Protein 3DWV (pdb70)

Nearest PDB structures (foldseek):
  3dwv-assembly2_B  TM=1.006E+00  e=2.178E-39  Trypanosoma brucei
  2rm6-assembly1_A  TM=9.225E-01  e=3.645E-28  Trypanosoma brucei
  2vup-assembly1_A  TM=8.408E-01  e=4.276E-29  Trypanosoma brucei
  5h5r-assembly1_A  TM=8.040E-01  e=2.716E-16  Homo sapiens
  8xys-assembly4_D  TM=7.961E-01  e=8.190E-16  synthetic construct

InterPro domains:
  IPR000889 G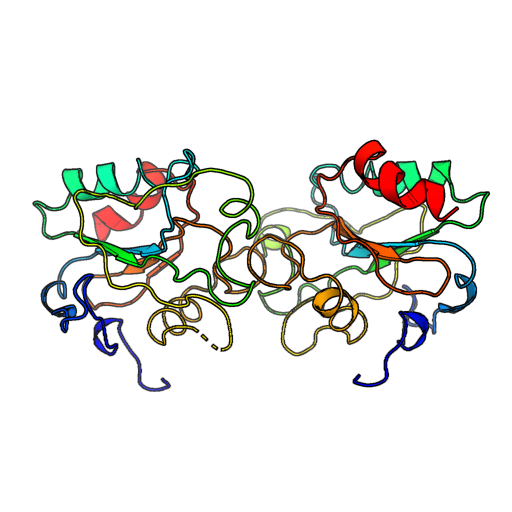lutathione peroxidase [PF00255] (15-123)
  IPR000889 Glutathione peroxidase [PIRSF000303] (3-171)
  IPR000889 Glutathione peroxidase [PR01011] (33-50)
  IPR000889 Glutathione peroxidase [PR01011] (69-85)
  IPR000889 Glutathione peroxidase [PR01011] (135-144)
  IPR000889 Glutathione peroxidase [PS51355] (5-176)
  IPR000889 Glutathione peroxidase [PTHR11592] (7-167)
  IPR000889 Glutathione peroxidase [cd00340] (14-167)
  IPR013766 Thioredoxin domain [PS51352] (9-172)
  IPR029759 Glutathione peroxidase active site [PS00460] (35-50)
  IPR029760 Glutathione peroxidase conserved site [PS00763] (72-79)
  IPR036249 Thioredoxin-like superfamily [SSF52833] (14-171)

Secondary structure (DSSP, 8-state):
-TT--SGGGS--BBTTS-B--GGGGTTS-EEEEEE--B-S--TTHHHHHHHHHHHHGGGT-EEEEEEB---SS-SSSBTTHHHHS--B----SS-BB--B--SSTT--HHHHHHHHHS--SBSSSS--STT-EEEE-TTS-EEEEE-TT--HHHHHHHHHHH-/-TT--SGGGS--BBTTSPBP-GGGGTTS-EEEEEE--B-S--TTHHHHHHHHHHHHGGGT-EEEEEEB---SS-SSSBTTHHHHS--B----SS-BB--B--SSTT--HHHHHHHHH---SBSSSS--STT-EEEE-TTS-EEEEE-TT--HHHHHHHHGGG-

Solvent-accessible surface area: 16157 Å² total; per-residue (Å²): 108,124,91,29,80,11,0,36,88,28,134,6,64,21,59,98,114,104,117,43,86,9,76,107,27,118,50,28,5,0,0,0,4,0,0,10,37,105,35,50,195,35,134,32,0,83,99,13,0,20,61,0,28,60,99,18,91,105,114,39,5,11,0,0,0,2,10,1,53,78,148,56,39,35,8,5,9,61,82,58,54,71,144,111,117,135,25,68,170,22,135,34,110,5,41,40,5,8,126,18,5,0,2,38,192,96,12,35,73,0,0,62,12,0,7,102,51,64,61,24,69,29,2,23,105,10,0,14,53,37,4,4,1,0,0,0,24,122,95,0,47,3,44,50,45,22,64,6,50,14,52,41,136,77,2,13,94,89,0,91,91,32,51,128,125,92,29,78,12,0,44,80,24,135,7,65,35,60,91,119,112,107,35,83,8,97,106,24,113,34,22,1,0,0,0,4,0,0,14,52,125,34,52,192,38,127,31,0,90,99,14,0,25,64,0,30,68,107,20,82,108,106,37,3,11,0,0,0,3,18,8,53,54,153,40,40,40,7,5,7,67,73,77,54,81,163,102,120,133,28,71,156,22,138,35,107,5,42,41,5,11,144,21,6,0,2,37,191,102,11,34,72,1,0,59,23,0,7,149,53,62,65,26,71,42,2,24,83,12,0,15,63,32,4,7,1,1,0,0,26,106,86,0,52,3,41,47,44,24,66,6,50,14,49,33,164,78,2,10,125,85,0,93,105,38,52

Foldseek 3Di:
DVVDDFLQVFWFAFQVRDTDPPCVLAQAKEKEFEAEFAQPDQLCLQVLQQVVQVVCVVVRYAYEYEYAPLPDCQAADDNCSVVVGPTHHDDDPGTYTHHAHCDDPRHGVSSVVLLVQELDDPDGSHHHHGNWMFMAANRHHTDYIDGSNDHNVNVCVVRVVRD/DDPDDFLVPFWFAFQVRHTDPPCQLQQAKEKEFEAEFAQPDALCLQVLQQVVQVVCVVVSYAYEYAYAPLPDVQAADHSCRVVVGPTHHDDGPGTYTHHAGLDDDRHGVSSVQLLVQELDDPDGSGHHGGSWMFMAANRRHGDYIDGSNQHNVNVCVVRVVRD

GO terms:
  GO:0020015 glycosome (C, IDA)

Organism: NCBI:txid5691

Sequence (326 aa):
MSAASSIFDFEVLDADHKPYNLVQHKGSPLLIYNVASKCGYTKGGYEEETTATTLYNKYKSQGGFTVLAFPPSNQFGGQEPGNEEEEIKKEEFVCTKFKAEFPIIMAKIINVNGEENNAHPLLYEYMKKKTKPPGILATKAIKWWNNFTSSFLIDRDDGVPVERFSPGASVKDIEEEKLIPLLMMSSAAASSIFDFEVLLDADHKPYNLVQHKGSPLLIYNVASKCGYTKGGYEETATTLYNKYKSQQGFTVLAFPPSNQFGGQEPGGNEEEIKEFVCTKFKAEFPIMAKINVNGEENAHPLYEEYMKKTKPGILATKAIKWWNFTSFLIDRRDGVPVEERFSPGASVKDIEEKLIPLL

Radius of gyration: 21.88 Å; Cα contacts (8 Å, |Δi|>4): 721; chains: 2; bounding box: 54×55×50 Å

CATH classification: 3.40.30.10

Structure (mmCIF, N/CA/C/O backbone):
data_3DWV
#
_entry.id   3DWV
#
_cell.length_a   42.810
_cell.length_b   105.864
_cell.length_c   42.738
_cell.angle_alpha   90.000
_cell.angle_beta   100.480
_cell.angle_gamma   90.000
#
_symmetry.space_group_name_H-M   'P 1 21 1'
#
loop_
_entity.id
_entity.type
_entity.pdbx_description
1 polymer 'Glutathione peroxidase-like protein'
2 water water
#
loop_
_atom_site.group_PDB
_atom_site.id
_atom_site.type_symbol
_atom_site.label_atom_id
_atom_site.label_alt_id
_atom_site.label_comp_id
_atom_site.label_asym_id
_atom_site.label_entity_id
_atom_site.label_seq_id
_atom_site.pdbx_PDB_ins_code
_atom_site.Cartn_x
_atom_site.Cartn_y
_atom_site.Cartn_z
_atom_site.occupancy
_atom_site.B_iso_or_equiv
_atom_site.auth_seq_id
_atom_site.auth_comp_id
_atom_site.auth_asym_id
_atom_site.auth_atom_id
_atom_site.pdbx_PDB_model_num
ATOM 1 N N . MET A 1 20 ? -6.927 1.399 -15.684 1.00 24.62 9 MET A N 1
ATOM 2 C CA . MET A 1 20 ? -5.734 1.758 -14.926 1.00 19.20 9 MET A CA 1
ATOM 3 C C . MET A 1 20 ? -4.975 2.961 -15.455 1.00 20.83 9 MET A C 1
ATOM 4 O O . MET A 1 20 ? -4.232 3.656 -14.734 1.00 27.59 9 MET A O 1
ATOM 9 N N . SER A 1 21 ? -5.142 3.192 -16.762 1.00 21.74 10 SER A N 1
ATOM 10 C CA . SER A 1 21 ? -4.513 4.336 -17.420 1.00 27.47 10 SER A CA 1
ATOM 11 C C . SER A 1 21 ? -4.996 5.656 -16.847 1.00 31.36 10 SER A C 1
ATOM 12 O O . SER A 1 21 ? -4.454 6.757 -16.997 1.00 46.76 10 SER A O 1
ATOM 15 N N . ALA A 1 22 ? -6.123 5.643 -16.117 1.00 32.28 11 ALA A N 1
ATOM 16 C CA . ALA A 1 22 ? -6.441 6.980 -15.592 1.00 37.45 11 ALA A CA 1
ATOM 17 C C . ALA A 1 22 ? -6.110 7.034 -14.106 1.00 34.82 11 ALA A C 1
ATOM 18 O O . ALA A 1 22 ? -6.230 8.111 -13.484 1.00 41.76 11 ALA A O 1
ATOM 20 N N . ALA A 1 23 ? -5.656 5.912 -13.531 1.00 29.78 12 ALA A N 1
ATOM 21 C CA . ALA A 1 23 ? -5.289 5.974 -12.113 1.00 25.84 12 ALA A CA 1
ATOM 22 C C . ALA A 1 23 ? -4.282 7.068 -11.779 1.00 21.70 12 ALA A C 1
ATOM 23 O O . ALA A 1 23 ? -3.260 7.254 -12.433 1.00 28.93 12 ALA A O 1
ATOM 25 N N . SER A 1 24 ? -4.539 7.820 -10.718 1.00 23.12 13 SER A N 1
ATOM 26 C CA . SER A 1 24 ? -3.656 8.915 -10.367 1.00 21.14 13 SER A CA 1
ATOM 27 C C . SER A 1 24 ? -3.390 8.973 -8.857 1.00 20.37 13 SER A C 1
ATOM 28 O O . SER A 1 24 ? -2.633 9.824 -8.396 1.00 19.00 13 SER A O 1
ATOM 31 N N . SER A 1 25 ? -4.052 8.069 -8.116 1.00 18.49 14 SER A N 1
ATOM 32 C CA . SER A 1 25 ? -3.769 7.961 -6.681 1.00 17.32 14 SER A CA 1
ATOM 33 C C . SER A 1 25 ? -4.278 6.623 -6.140 1.00 13.64 14 SER A C 1
ATOM 34 O O . SER A 1 25 ? -5.060 5.977 -6.830 1.00 15.61 14 SER A O 1
ATOM 37 N N . ILE A 1 26 ? -3.864 6.274 -4.914 1.00 13.31 15 ILE A N 1
ATOM 38 C CA . ILE A 1 26 ? -4.410 5.002 -4.368 1.00 11.30 15 ILE A CA 1
ATOM 39 C C . ILE A 1 26 ? -5.902 5.047 -4.155 1.00 10.92 15 ILE A C 1
ATOM 40 O O . ILE A 1 26 ? -6.595 4.035 -4.018 1.00 12.73 15 ILE A O 1
ATOM 45 N N . PHE A 1 27 ? -6.466 6.244 -4.063 1.00 12.75 16 PHE A N 1
ATOM 46 C CA . PHE A 1 27 ? -7.883 6.400 -3.662 1.00 14.54 16 PHE A CA 1
ATOM 47 C C . PHE A 1 27 ? -8.802 6.013 -4.808 1.00 14.40 16 PHE A C 1
ATOM 48 O O . PHE A 1 27 ? -10.034 6.071 -4.661 1.00 14.95 16 PHE A O 1
ATOM 56 N N . ASP A 1 28 ? -8.218 5.660 -5.947 1.00 13.84 17 ASP A N 1
ATOM 57 C CA . ASP A 1 28 ? -8.981 5.164 -7.085 1.00 13.72 17 ASP A CA 1
ATOM 58 C C . ASP A 1 28 ? -9.312 3.664 -6.939 1.00 12.15 17 ASP A C 1
ATOM 59 O O . ASP A 1 28 ? -9.925 3.137 -7.873 1.00 13.51 17 ASP A O 1
ATOM 64 N N . PHE A 1 29 ? -8.878 3.018 -5.850 1.00 12.01 18 PHE A N 1
ATOM 65 C CA . PHE A 1 29 ? -8.908 1.567 -5.731 1.00 12.15 18 PHE A CA 1
ATOM 66 C C . PHE A 1 29 ? -9.802 1.096 -4.597 1.00 13.25 18 PHE A C 1
ATOM 67 O O . PHE A 1 29 ? -9.921 1.797 -3.590 1.00 16.20 18 PHE A O 1
ATOM 75 N N . GLU A 1 30 ? -10.429 -0.075 -4.834 1.00 12.10 19 GLU A N 1
ATOM 76 C CA . GLU A 1 30 ? -11.348 -0.698 -3.889 1.00 12.31 19 GLU A CA 1
ATOM 77 C C . GLU A 1 30 ? -10.626 -1.416 -2.772 1.00 12.85 19 GLU A C 1
ATOM 78 O O . GLU A 1 30 ? -9.732 -2.242 -3.102 1.00 12.60 19 GLU A O 1
ATOM 84 N N . VAL A 1 31 ? -10.942 -1.140 -1.522 1.00 12.59 20 VAL A N 1
ATOM 85 C CA . VAL A 1 31 ? -10.342 -1.846 -0.375 1.00 12.49 20 VAL A CA 1
ATOM 86 C C . VAL A 1 31 ? -11.450 -2.299 0.543 1.00 11.75 20 VAL A C 1
ATOM 87 O O . VAL A 1 31 ? -12.362 -1.578 0.987 1.00 13.97 20 VAL A O 1
ATOM 91 N N . LEU A 1 32 ? -11.367 -3.592 0.876 1.00 11.85 21 LEU A N 1
ATOM 92 C CA . LEU A 1 32 ? -12.160 -4.168 1.956 1.00 13.74 21 LEU A CA 1
ATOM 93 C C . LEU A 1 32 ? -11.302 -4.406 3.207 1.00 14.36 21 LEU A C 1
ATOM 94 O O . LEU A 1 32 ? -10.127 -4.846 3.123 1.00 13.96 21 LEU A O 1
ATOM 99 N N . ASP A 1 33 ? -11.911 -4.086 4.370 1.00 15.57 22 ASP A N 1
ATOM 100 C CA . ASP A 1 33 ? -11.250 -4.336 5.657 1.00 14.78 22 ASP A CA 1
ATOM 101 C C . ASP A 1 33 ? -11.263 -5.823 6.014 1.00 16.33 22 ASP A C 1
ATOM 102 O O . ASP A 1 33 ? -11.765 -6.657 5.276 1.00 13.70 22 ASP A O 1
ATOM 107 N N . ALA A 1 34 ? -10.745 -6.147 7.209 1.00 15.28 23 ALA A N 1
ATOM 108 C CA . ALA A 1 34 ? -10.593 -7.554 7.580 1.00 16.63 23 ALA A CA 1
ATOM 109 C C . ALA A 1 34 ? -11.914 -8.293 7.761 1.00 20.27 23 ALA A C 1
ATOM 110 O O . ALA A 1 34 ? -11.918 -9.528 7.761 1.00 18.33 23 ALA A O 1
ATOM 112 N N . ASP A 1 35 ? -13.032 -7.583 7.904 1.00 20.58 24 ASP A N 1
ATOM 113 C CA . ASP A 1 35 ? -14.347 -8.208 7.969 1.00 21.31 24 ASP A CA 1
ATOM 114 C C . ASP A 1 35 ? -15.023 -8.128 6.605 1.00 21.23 24 ASP A C 1
ATOM 115 O O . ASP A 1 35 ? -16.216 -8.418 6.485 1.00 24.14 24 ASP A O 1
ATOM 120 N N . HIS A 1 36 ? -14.241 -7.758 5.611 1.00 19.08 25 HIS A N 1
ATOM 121 C CA . HIS A 1 36 ? -14.752 -7.728 4.252 1.00 21.69 25 HIS A CA 1
ATOM 122 C C . HIS A 1 36 ? -15.815 -6.676 4.096 1.00 20.04 25 HIS A C 1
ATOM 123 O O . HIS A 1 36 ? -16.732 -6.780 3.276 1.00 22.25 25 HIS A O 1
ATOM 130 N N . LYS A 1 37 ? -15.698 -5.593 4.880 1.00 18.63 26 LYS A N 1
ATOM 131 C CA . LYS A 1 37 ? -16.630 -4.496 4.560 1.00 22.89 26 LYS A CA 1
ATOM 132 C C . LYS A 1 37 ? -15.907 -3.415 3.793 1.00 16.94 26 LYS A C 1
ATOM 133 O O . LYS A 1 37 ? -14.665 -3.347 3.850 1.00 22.52 26 LYS A O 1
ATOM 139 N N . PRO A 1 38 ? -16.602 -2.563 3.082 1.00 18.27 27 PRO A N 1
ATOM 140 C CA . PRO A 1 38 ? -15.865 -1.543 2.329 1.00 20.07 27 PRO A CA 1
ATOM 141 C C . PRO A 1 38 ? -15.105 -0.645 3.303 1.00 18.52 27 PRO A C 1
ATOM 142 O O . PRO A 1 38 ? -15.700 -0.263 4.334 1.00 18.54 27 PRO A O 1
ATOM 146 N N . TYR A 1 39 ? -13.859 -0.389 2.931 1.00 17.85 28 TYR A N 1
ATOM 147 C CA . TYR A 1 39 ? -13.051 0.444 3.844 1.00 16.35 28 TYR A CA 1
ATOM 148 C C . TYR A 1 39 ? -12.888 1.846 3.275 1.00 20.21 28 TYR A C 1
ATOM 149 O O . TYR A 1 39 ? -12.489 1.991 2.121 1.00 24.32 28 TYR A O 1
ATOM 158 N N . ASN A 1 40 ? -13.217 2.865 4.065 1.00 27.14 29 ASN A N 1
ATOM 159 C CA . ASN A 1 40 ? -13.033 4.268 3.720 1.00 27.05 29 ASN A CA 1
ATOM 160 C C . ASN A 1 40 ? -11.544 4.643 3.686 1.00 25.13 29 ASN A C 1
ATOM 161 O O . ASN A 1 40 ? -10.983 5.157 4.651 1.00 31.03 29 ASN A O 1
ATOM 166 N N . LEU A 1 41 ? -10.938 4.371 2.542 1.00 23.14 30 LEU A N 1
ATOM 167 C CA . LEU A 1 41 ? -9.535 4.655 2.302 1.00 17.54 30 LEU A CA 1
ATOM 168 C C . LEU A 1 41 ? -9.339 6.160 2.144 1.00 18.26 30 LEU A C 1
ATOM 169 O O . LEU A 1 41 ? -8.372 6.795 2.532 1.00 17.38 30 LEU A O 1
ATOM 174 N N . VAL A 1 42 ? -10.326 6.825 1.516 1.00 22.80 31 VAL A N 1
ATOM 175 C CA . VAL A 1 42 ? -10.111 8.258 1.293 1.00 20.99 31 VAL A CA 1
ATOM 176 C C . VAL A 1 42 ? -10.069 9.031 2.601 1.00 19.82 31 VAL A C 1
ATOM 177 O O . VAL A 1 42 ? -9.634 10.220 2.631 1.00 21.12 31 VAL A O 1
ATOM 181 N N . GLN A 1 43 ? -10.471 8.431 3.728 1.00 18.69 32 GLN A N 1
ATOM 182 C CA . GLN A 1 43 ? -10.358 9.142 5.015 1.00 22.27 32 GLN A CA 1
ATOM 183 C C . GLN A 1 43 ? -8.916 9.583 5.258 1.00 19.43 32 GLN A C 1
ATOM 184 O O . GLN A 1 43 ? -8.676 10.622 5.876 1.00 26.29 32 GLN A O 1
ATOM 190 N N . HIS A 1 44 ? -7.969 8.805 4.725 1.00 16.90 33 HIS A N 1
ATOM 191 C CA . HIS A 1 44 ? -6.554 9.071 4.889 1.00 16.78 33 HIS A CA 1
ATOM 192 C C . HIS A 1 44 ? -6.005 10.096 3.925 1.00 17.74 33 HIS A C 1
ATOM 193 O O . HIS A 1 44 ? -4.826 10.444 4.069 1.00 23.96 33 HIS A O 1
ATOM 200 N N . LYS A 1 45 ? -6.788 10.600 2.966 1.00 18.73 34 LYS A N 1
ATOM 201 C CA . LYS A 1 45 ? -6.235 11.579 2.027 1.00 19.45 34 LYS A CA 1
ATOM 202 C C . LYS A 1 45 ? -5.860 12.890 2.701 1.00 20.46 34 LYS A C 1
ATOM 203 O O . LYS A 1 45 ? -6.574 13.368 3.621 1.00 19.65 34 LYS A O 1
ATOM 209 N N . GLY A 1 46 ? -4.759 13.549 2.337 1.00 19.02 35 GLY A N 1
ATOM 210 C CA . GLY A 1 46 ? -4.404 14.808 3.002 1.00 20.69 35 GLY A CA 1
ATOM 211 C C . GLY A 1 46 ? -3.264 14.667 3.999 1.00 24.05 35 GLY A C 1
ATOM 212 O O . GLY A 1 46 ? -2.652 15.628 4.500 1.00 25.17 35 GLY A O 1
ATOM 213 N N . SER A 1 47 ? -2.942 13.422 4.334 1.00 20.71 36 SER A N 1
ATOM 214 C CA . SER A 1 47 ? -1.862 13.077 5.228 1.00 17.18 36 SER A CA 1
ATOM 215 C C . SER A 1 47 ? -1.122 11.900 4.609 1.00 15.45 36 SER A C 1
ATOM 216 O O . SER A 1 47 ? -1.769 11.126 3.910 1.00 14.22 36 SER A O 1
ATOM 219 N N . PRO A 1 48 ? 0.170 11.758 4.851 1.00 15.15 37 PRO A N 1
ATOM 220 C CA . PRO A 1 48 ? 0.880 10.614 4.261 1.00 15.23 37 PRO A CA 1
ATOM 221 C C . PRO A 1 48 ? 0.521 9.320 4.962 1.00 13.36 37 PRO A C 1
ATOM 222 O O . PRO A 1 48 ? -0.087 9.318 6.036 1.00 19.06 37 PRO A O 1
ATOM 226 N N . LEU A 1 49 ? 0.897 8.196 4.337 1.00 11.98 38 LEU A N 1
ATOM 227 C CA . LEU A 1 49 ? 0.657 6.919 4.960 1.00 12.80 38 LEU A CA 1
ATOM 228 C C . LEU A 1 49 ? 1.680 5.918 4.412 1.00 13.05 38 LEU A C 1
ATOM 229 O O . LEU A 1 49 ? 2.326 6.175 3.394 1.00 11.73 38 LEU A O 1
ATOM 234 N N . LEU A 1 50 ? 1.822 4.794 5.104 1.00 11.20 39 LEU A N 1
ATOM 235 C CA . LEU A 1 50 ? 2.687 3.714 4.681 1.00 11.61 39 LEU A CA 1
ATOM 236 C C . LEU A 1 50 ? 1.843 2.451 4.481 1.00 12.98 39 LEU A C 1
ATOM 237 O O . LEU A 1 50 ? 1.097 2.167 5.427 1.00 15.07 39 LEU A O 1
ATOM 242 N N . ILE A 1 51 ? 2.007 1.799 3.326 1.00 10.10 40 ILE A N 1
ATOM 243 C CA . ILE A 1 51 ? 1.219 0.584 3.072 1.00 8.77 40 ILE A CA 1
ATOM 244 C C . ILE A 1 51 ? 2.151 -0.609 2.952 1.00 8.60 40 ILE A C 1
ATOM 245 O O . ILE A 1 51 ? 2.981 -0.691 2.042 1.00 8.03 40 ILE A O 1
ATOM 250 N N . TYR A 1 52 ? 1.971 -1.498 3.943 1.00 9.09 41 TYR A N 1
ATOM 251 C CA . TYR A 1 52 ? 2.707 -2.739 3.967 1.00 10.45 41 TYR A CA 1
ATOM 252 C C . TYR A 1 52 ? 1.942 -3.983 3.518 1.00 9.88 41 TYR A C 1
ATOM 253 O O . TYR A 1 52 ? 0.736 -4.037 3.818 1.00 10.25 41 TYR A O 1
ATOM 262 N N . ASN A 1 53 ? 2.600 -4.919 2.852 1.00 9.85 42 ASN A N 1
ATOM 263 C CA . ASN A 1 53 ? 2.047 -6.279 2.727 1.00 9.84 42 ASN A CA 1
ATOM 264 C C . ASN A 1 53 ? 2.562 -7.141 3.882 1.00 8.05 42 ASN A C 1
ATOM 265 O O . ASN A 1 53 ? 3.720 -6.990 4.262 1.00 10.54 42 ASN A O 1
ATOM 270 N N . VAL A 1 54 ? 1.706 -8.010 4.433 1.00 8.33 43 VAL A N 1
ATOM 271 C CA . VAL A 1 54 ? 2.134 -8.778 5.627 1.00 11.04 43 VAL A CA 1
ATOM 272 C C . VAL A 1 54 ? 1.739 -10.219 5.372 1.00 10.15 43 VAL A C 1
ATOM 273 O O . VAL A 1 54 ? 1.177 -10.593 4.316 1.00 10.89 43 VAL A O 1
ATOM 277 N N . ALA A 1 55 ? 2.005 -11.047 6.340 1.00 13.07 44 ALA A N 1
ATOM 278 C CA . ALA A 1 55 ? 1.673 -12.471 6.252 1.00 14.38 44 ALA A CA 1
ATOM 279 C C . ALA A 1 55 ? 1.598 -13.010 7.691 1.00 14.51 44 ALA A C 1
ATOM 280 O O . ALA A 1 55 ? 1.875 -12.234 8.617 1.00 15.63 44 ALA A O 1
ATOM 282 N N . SER A 1 56 ? 1.242 -14.256 7.913 1.00 13.66 45 SER A N 1
ATOM 283 C CA . SER A 1 56 ? 1.178 -14.809 9.266 1.00 11.23 45 SER A CA 1
ATOM 284 C C . SER A 1 56 ? 2.492 -14.657 10.028 1.00 12.19 45 SER A C 1
ATOM 285 O O . SER A 1 56 ? 3.576 -14.587 9.409 1.00 13.47 45 SER A O 1
ATOM 288 N N . LYS A 1 57 ? 2.391 -14.639 11.348 1.00 11.17 46 LYS A N 1
ATOM 289 C CA . LYS A 1 57 ? 3.547 -14.417 12.216 1.00 11.29 46 LYS A CA 1
ATOM 290 C C . LYS A 1 57 ? 4.324 -15.723 12.366 1.00 10.94 46 LYS A C 1
ATOM 291 O O . LYS A 1 57 ? 3.832 -16.614 13.067 1.00 11.44 46 LYS A O 1
ATOM 297 N N . CYS A 1 58 ? 5.517 -15.801 11.760 1.00 12.97 47 CYS A N 1
ATOM 298 C CA . CYS A 1 58 ? 6.318 -16.997 11.946 1.00 17.78 47 CYS A CA 1
ATOM 299 C C . CYS A 1 58 ? 7.454 -16.786 12.947 1.00 16.07 47 CYS A C 1
ATOM 300 O O . CYS A 1 58 ? 7.995 -17.761 13.446 1.00 17.06 47 CYS A O 1
ATOM 303 N N . GLY A 1 59 ? 7.807 -15.531 13.206 1.00 12.07 48 GLY A N 1
ATOM 304 C CA . GLY A 1 59 ? 8.773 -15.183 14.238 1.00 13.23 48 GLY A CA 1
ATOM 305 C C . GLY A 1 59 ? 9.695 -14.083 13.757 1.00 13.97 48 GLY A C 1
ATOM 306 O O . GLY A 1 59 ? 10.434 -13.482 14.572 1.00 14.15 48 GLY A O 1
ATOM 307 N N . TYR A 1 60 ? 9.839 -13.815 12.443 1.00 14.28 49 TYR A N 1
ATOM 308 C CA . TYR A 1 60 ? 10.828 -12.925 11.858 1.00 15.13 49 TYR A CA 1
ATOM 309 C C . TYR A 1 60 ? 10.198 -12.045 10.780 1.00 15.56 49 TYR A C 1
ATOM 310 O O . TYR A 1 60 ? 9.410 -12.599 10.007 1.00 19.38 49 TYR A O 1
ATOM 319 N N . THR A 1 61 ? 10.523 -10.742 10.752 1.00 12.66 50 THR A N 1
ATOM 320 C CA . THR A 1 61 ? 10.064 -9.863 9.660 1.00 13.55 50 THR A CA 1
ATOM 321 C C . THR A 1 61 ? 11.219 -9.029 9.120 1.00 12.60 50 THR A C 1
ATOM 322 O O . THR A 1 61 ? 10.982 -8.036 8.409 1.00 17.12 50 THR A O 1
ATOM 326 N N . LYS A 1 62 ? 12.509 -9.267 9.428 1.00 14.42 51 LYS A N 1
ATOM 327 C CA . LYS A 1 62 ? 13.595 -8.387 8.983 1.00 16.12 51 LYS A CA 1
ATOM 328 C C . LYS A 1 62 ? 13.544 -6.956 9.552 1.00 17.83 51 LYS A C 1
ATOM 329 O O . LYS A 1 62 ? 14.085 -5.933 9.036 1.00 17.89 51 LYS A O 1
ATOM 335 N N . GLY A 1 63 ? 12.846 -6.871 10.678 1.00 16.23 52 GLY A N 1
ATOM 336 C CA . GLY A 1 63 ? 12.636 -5.590 11.363 1.00 20.19 52 GLY A CA 1
ATOM 337 C C . GLY A 1 63 ? 11.362 -4.884 10.974 1.00 17.52 52 GLY A C 1
ATOM 338 O O . GLY A 1 63 ? 11.035 -3.844 11.525 1.00 14.99 52 GLY A O 1
ATOM 339 N N . GLY A 1 64 ? 10.604 -5.368 9.986 1.00 15.45 53 GLY A N 1
ATOM 340 C CA . GLY A 1 64 ? 9.434 -4.711 9.429 1.00 16.07 53 GLY A CA 1
ATOM 341 C C . GLY A 1 64 ? 8.320 -4.486 10.418 1.00 14.29 53 GLY A C 1
ATOM 342 O O . GLY A 1 64 ? 7.761 -3.366 10.468 1.00 15.27 53 GLY A O 1
ATOM 343 N N . TYR A 1 65 ? 7.998 -5.517 11.218 1.00 12.61 54 TYR A N 1
ATOM 344 C CA . TYR A 1 65 ? 7.016 -5.254 12.265 1.00 13.01 54 TYR A CA 1
ATOM 345 C C . TYR A 1 65 ? 7.401 -4.095 13.182 1.00 13.50 54 TYR A C 1
ATOM 346 O O . TYR A 1 65 ? 6.561 -3.252 13.586 1.00 13.27 54 TYR A O 1
ATOM 355 N N . GLU A 1 66 ? 8.630 -4.110 13.660 1.00 12.38 55 GLU A N 1
ATOM 356 C CA A GLU A 1 66 ? 9.112 -3.124 14.616 0.25 11.22 55 GLU A CA 1
ATOM 357 C CA B GLU A 1 66 ? 9.048 -3.115 14.642 0.25 11.32 55 GLU A CA 1
ATOM 358 C CA C GLU A 1 66 ? 9.083 -3.121 14.629 0.50 10.86 55 GLU A CA 1
ATOM 359 C C . GLU A 1 66 ? 9.036 -1.736 13.993 1.00 11.31 55 GLU A C 1
ATOM 360 O O . GLU A 1 66 ? 8.568 -0.779 14.593 1.00 11.83 55 GLU A O 1
ATOM 376 N N A THR A 1 67 ? 9.532 -1.678 12.754 0.50 11.35 56 THR A N 1
ATOM 377 N N B THR A 1 67 ? 9.554 -1.650 12.768 0.50 11.32 56 THR A N 1
ATOM 378 C CA A THR A 1 67 ? 9.576 -0.408 12.028 0.50 11.29 56 THR A CA 1
ATOM 379 C CA B THR A 1 67 ? 9.571 -0.336 12.108 0.50 11.33 56 THR A CA 1
ATOM 380 C C A THR A 1 67 ? 8.175 0.141 11.804 0.50 11.83 56 THR A C 1
ATOM 381 C C B THR A 1 67 ? 8.159 0.152 11.827 0.50 12.48 56 THR A C 1
ATOM 382 O O A THR A 1 67 ? 7.940 1.295 12.164 0.50 15.39 56 THR A O 1
ATOM 383 O O B THR A 1 67 ? 7.887 1.306 12.169 0.50 15.08 56 THR A O 1
ATOM 390 N N . ALA A 1 68 ? 7.293 -0.671 11.246 1.00 13.39 57 ALA A N 1
ATOM 391 C CA . ALA A 1 68 ? 5.903 -0.189 11.003 1.00 11.92 57 ALA A CA 1
ATOM 392 C C . ALA A 1 68 ? 5.272 0.267 12.311 1.00 13.65 57 ALA A C 1
ATOM 393 O O . ALA A 1 68 ? 4.580 1.279 12.338 1.00 14.87 57 ALA A O 1
ATOM 395 N N . THR A 1 69 ? 5.451 -0.456 13.414 1.00 13.40 58 THR A N 1
ATOM 396 C CA . THR A 1 69 ? 4.726 -0.112 14.644 1.00 13.04 58 THR A CA 1
ATOM 397 C C . THR A 1 69 ? 5.286 1.164 15.255 1.00 11.56 58 THR A C 1
ATOM 398 O O . THR A 1 69 ? 4.554 2.058 15.724 1.00 14.67 58 THR A O 1
ATOM 402 N N . THR A 1 70 ? 6.626 1.214 15.259 1.00 12.32 59 THR A N 1
ATOM 403 C CA . THR A 1 70 ? 7.287 2.423 15.721 1.00 13.40 59 THR A CA 1
ATOM 404 C C . THR A 1 70 ? 6.813 3.663 14.972 1.00 12.41 59 THR A C 1
ATOM 405 O O . THR A 1 70 ? 6.497 4.671 15.615 1.00 14.98 59 THR A O 1
ATOM 409 N N . LEU A 1 71 ? 6.755 3.592 13.625 1.00 12.68 60 LEU A N 1
ATOM 410 C CA . LEU A 1 71 ? 6.367 4.797 12.876 1.00 12.72 60 LEU A CA 1
ATOM 411 C C . LEU A 1 71 ? 4.905 5.119 13.113 1.00 14.63 60 LEU A C 1
ATOM 412 O O . LEU A 1 71 ? 4.545 6.296 13.312 1.00 18.04 60 LEU A O 1
ATOM 417 N N . TYR A 1 72 ? 4.053 4.118 13.080 1.00 12.58 61 TYR A N 1
ATOM 418 C CA . TYR A 1 72 ? 2.640 4.301 13.397 1.00 14.26 61 TYR A CA 1
ATOM 419 C C . TYR A 1 72 ? 2.415 5.035 14.706 1.00 13.60 61 TYR A C 1
ATOM 420 O O . TYR A 1 72 ? 1.700 6.046 14.809 1.00 16.62 61 TYR A O 1
ATOM 429 N N . ASN A 1 73 ? 3.039 4.544 15.791 1.00 20.62 62 ASN A N 1
ATOM 430 C CA . ASN A 1 73 ? 2.791 5.126 17.113 1.00 19.40 62 ASN A CA 1
ATOM 431 C C . ASN A 1 73 ? 3.439 6.493 17.243 1.00 18.18 62 ASN A C 1
ATOM 432 O O . ASN A 1 73 ? 2.908 7.391 17.910 1.00 16.61 62 ASN A O 1
ATOM 437 N N . LYS A 1 74 ? 4.591 6.688 16.611 1.00 15.58 63 LYS A N 1
ATOM 438 C CA . LYS A 1 74 ? 5.249 7.980 16.649 1.00 17.49 63 LYS A CA 1
ATOM 439 C C . LYS A 1 74 ? 4.463 9.079 15.961 1.00 17.00 63 LYS A C 1
ATOM 440 O O . LYS A 1 74 ? 4.490 10.216 16.449 1.00 19.18 63 LYS A O 1
ATOM 446 N N . TYR A 1 75 ? 3.820 8.796 14.836 1.00 16.22 64 TYR A N 1
ATOM 447 C CA . TYR A 1 75 ? 3.316 9.822 13.937 1.00 14.48 64 TYR A CA 1
ATOM 448 C C . TYR A 1 75 ? 1.811 9.778 13.726 1.00 16.90 64 TYR A C 1
ATOM 449 O O . TYR A 1 75 ? 1.284 10.714 13.084 1.00 17.04 64 TYR A O 1
ATOM 458 N N . LYS A 1 76 ? 1.116 8.739 14.238 1.00 15.60 65 LYS A N 1
ATOM 459 C CA . LYS A 1 76 ? -0.345 8.790 14.032 1.00 14.97 65 LYS A CA 1
ATOM 460 C C . LYS A 1 76 ? -0.969 10.069 14.601 1.00 19.20 65 LYS A C 1
ATOM 461 O O . LYS A 1 76 ? -2.034 10.520 14.172 1.00 20.52 65 LYS A O 1
ATOM 467 N N . SER A 1 77 ? -0.351 10.733 15.590 1.00 19.70 66 SER A N 1
ATOM 468 C CA . SER A 1 77 ? -0.977 11.938 16.141 1.00 22.61 66 SER A CA 1
ATOM 469 C C . SER A 1 77 ? -0.883 13.085 15.147 1.00 22.87 66 SER A C 1
ATOM 470 O O . SER A 1 77 ? -1.602 14.104 15.298 1.00 26.37 66 SER A O 1
ATOM 473 N N . GLN A 1 78 ? -0.006 12.939 14.155 1.00 22.13 67 GLN A N 1
ATOM 474 C CA . GLN A 1 78 ? 0.176 14.060 13.216 1.00 25.99 67 GLN A CA 1
ATOM 475 C C . GLN A 1 78 ? -0.656 13.869 11.954 1.00 25.80 67 GLN A C 1
ATOM 476 O O . GLN A 1 78 ? -0.588 14.670 11.005 1.00 32.71 67 GLN A O 1
ATOM 482 N N A GLY A 1 79 ? -1.435 12.785 11.916 0.50 24.18 68 GLY A N 1
ATOM 483 N N B GLY A 1 79 ? -1.471 12.814 11.931 0.50 24.09 68 GLY A N 1
ATOM 484 C CA A GLY A 1 79 ? -2.388 12.356 10.923 0.50 22.72 68 GLY A CA 1
ATOM 485 C CA B GLY A 1 79 ? -2.134 12.577 10.646 0.50 23.23 68 GLY A CA 1
ATOM 486 C C A GLY A 1 79 ? -2.061 11.112 10.128 0.50 20.76 68 GLY A C 1
ATOM 487 C C B GLY A 1 79 ? -1.129 11.803 9.784 0.50 19.03 68 GLY A C 1
ATOM 488 O O A GLY A 1 79 ? -2.807 10.514 9.353 0.50 17.48 68 GLY A O 1
ATOM 489 O O B GLY A 1 79 ? -0.636 12.285 8.780 0.50 22.54 68 GLY A O 1
ATOM 490 N N . PHE A 1 80 ? -0.864 10.600 10.258 1.00 18.08 69 PHE A N 1
ATOM 491 C CA . PHE A 1 80 ? -0.255 9.500 9.573 1.00 13.24 69 PHE A CA 1
ATOM 492 C C . PHE A 1 80 ? -0.967 8.186 9.842 1.00 13.80 69 PHE A C 1
ATOM 493 O O . PHE A 1 80 ? -1.562 7.994 10.911 1.00 17.54 69 PHE A O 1
ATOM 501 N N . THR A 1 81 ? -0.945 7.240 8.891 1.00 13.29 70 THR A N 1
ATOM 502 C CA . THR A 1 81 ? -1.398 5.882 9.305 1.00 13.73 70 THR A CA 1
ATOM 503 C C . THR A 1 81 ? -0.530 4.857 8.587 1.00 12.17 70 THR A C 1
ATOM 504 O O . THR A 1 81 ? 0.168 5.183 7.617 1.00 12.98 70 THR A O 1
ATOM 508 N N . VAL A 1 82 ? -0.567 3.639 9.118 1.00 13.08 71 VAL A N 1
ATOM 509 C CA . VAL A 1 82 ? 0.034 2.476 8.457 1.00 9.43 71 VAL A CA 1
ATOM 510 C C . VAL A 1 82 ? -1.121 1.544 8.118 1.00 9.31 71 VAL A C 1
ATOM 511 O O . VAL A 1 82 ? -1.945 1.306 9.040 1.00 12.54 71 VAL A O 1
ATOM 515 N N . LEU A 1 83 ? -1.199 1.019 6.898 1.00 10.11 72 LEU A N 1
ATOM 516 C CA . LEU A 1 83 ? -2.210 0.030 6.572 1.00 11.24 72 LEU A CA 1
ATOM 517 C C . LEU A 1 83 ? -1.535 -1.282 6.187 1.00 11.69 72 LEU A C 1
ATOM 518 O O . LEU A 1 83 ? -0.543 -1.207 5.429 1.00 13.11 72 LEU A O 1
ATOM 523 N N . ALA A 1 84 ? -2.060 -2.425 6.630 1.00 10.64 73 ALA A N 1
ATOM 524 C CA . ALA A 1 84 ? -1.435 -3.702 6.312 1.00 9.80 73 ALA A CA 1
ATOM 525 C C . ALA A 1 84 ? -2.357 -4.577 5.441 1.00 9.10 73 ALA A C 1
ATOM 526 O O . ALA A 1 84 ? -3.474 -4.816 5.844 1.00 10.38 73 ALA A O 1
ATOM 528 N N . PHE A 1 85 ? -1.827 -5.033 4.302 1.00 10.40 74 PHE A N 1
ATOM 529 C CA . PHE A 1 85 ? -2.548 -5.982 3.467 1.00 10.02 74 PHE A CA 1
ATOM 530 C C . PHE A 1 85 ? -1.947 -7.372 3.606 1.00 10.94 74 PHE A C 1
ATOM 531 O O . PHE A 1 85 ? -0.800 -7.561 3.145 1.00 10.05 74 PHE A O 1
ATOM 539 N N A PRO A 1 86 ? -2.599 -8.315 4.268 0.50 11.75 75 PRO A N 1
ATOM 540 N N B PRO A 1 86 ? -2.707 -8.315 4.146 0.50 11.39 75 PRO A N 1
ATOM 541 C CA A PRO A 1 86 ? -2.026 -9.667 4.336 0.50 10.43 75 PRO A CA 1
ATOM 542 C CA B PRO A 1 86 ? -2.169 -9.672 4.270 0.50 10.35 75 PRO A CA 1
ATOM 543 C C A PRO A 1 86 ? -2.200 -10.422 3.019 0.50 11.96 75 PRO A C 1
ATOM 544 C C B PRO A 1 86 ? -2.187 -10.362 2.906 0.50 11.80 75 PRO A C 1
ATOM 545 O O A PRO A 1 86 ? -3.250 -10.287 2.376 0.50 11.25 75 PRO A O 1
ATOM 546 O O B PRO A 1 86 ? -3.127 -10.121 2.134 0.50 11.59 75 PRO A O 1
ATOM 553 N N . SER A 1 87 ? -1.188 -11.188 2.636 1.00 11.96 76 SER A N 1
ATOM 554 C CA . SER A 1 87 ? -1.283 -12.012 1.425 1.00 13.57 76 SER A CA 1
ATOM 555 C C . SER A 1 87 ? -2.193 -13.211 1.669 1.00 13.93 76 SER A C 1
ATOM 556 O O . SER A 1 87 ? -2.139 -13.815 2.751 1.00 16.30 76 SER A O 1
ATOM 559 N N . ASN A 1 88 ? -2.991 -13.601 0.676 1.00 11.45 77 ASN A N 1
ATOM 560 C CA . ASN A 1 88 ? -3.788 -14.825 0.819 1.00 14.23 77 ASN A CA 1
ATOM 561 C C . ASN A 1 88 ? -2.979 -16.084 0.523 1.00 13.71 77 ASN A C 1
ATOM 562 O O . ASN A 1 88 ? -3.538 -17.197 0.508 1.00 14.82 77 ASN A O 1
ATOM 567 N N . GLN A 1 89 ? -1.669 -15.940 0.264 1.00 13.53 78 GLN A N 1
ATOM 568 C CA . GLN A 1 89 ? -0.765 -17.067 0.034 1.00 14.72 78 GLN A CA 1
ATOM 569 C C . GLN A 1 89 ? -1.175 -17.981 -1.102 1.00 14.94 78 GLN A C 1
ATOM 570 O O . GLN A 1 89 ? -0.700 -19.110 -1.216 1.00 21.67 78 GLN A O 1
ATOM 576 N N . PHE A 1 90 ? -2.047 -17.520 -1.972 1.00 12.79 79 PHE A N 1
ATOM 577 C CA . PHE A 1 90 ? -2.548 -18.393 -3.034 1.00 13.37 79 PHE A CA 1
ATOM 578 C C . PHE A 1 90 ? -1.709 -18.347 -4.303 1.00 13.19 79 PHE A C 1
ATOM 579 O O . PHE A 1 90 ? -1.527 -17.236 -4.835 1.00 14.26 79 PHE A O 1
ATOM 587 N N . GLY A 1 91 ? -1.224 -19.475 -4.795 1.00 13.88 80 GLY A N 1
ATOM 588 C CA . GLY A 1 91 ? -0.707 -19.505 -6.152 1.00 19.16 80 GLY A CA 1
ATOM 589 C C . GLY A 1 91 ? 0.771 -19.691 -6.380 1.00 23.03 80 GLY A C 1
ATOM 590 O O . GLY A 1 91 ? 1.251 -19.886 -7.530 1.00 23.59 80 GLY A O 1
ATOM 591 N N . GLY A 1 92 ? 1.570 -19.661 -5.314 1.00 19.49 81 GLY A N 1
ATOM 592 C CA . GLY A 1 92 ? 2.977 -19.999 -5.385 1.00 16.81 81 GLY A CA 1
ATOM 593 C C . GLY A 1 92 ? 3.886 -18.799 -5.566 1.00 16.20 81 GLY A C 1
ATOM 594 O O . GLY A 1 92 ? 5.109 -18.898 -5.341 1.00 17.92 81 GLY A O 1
ATOM 595 N N . GLN A 1 93 ? 3.343 -17.659 -5.924 1.00 12.85 82 GLN A N 1
ATOM 596 C CA . GLN A 1 93 ? 4.163 -16.516 -6.284 1.00 11.20 82 GLN A CA 1
ATOM 597 C C . GLN A 1 93 ? 4.048 -15.364 -5.307 1.00 11.93 82 GLN A C 1
ATOM 598 O O . GLN A 1 93 ? 4.539 -14.260 -5.632 1.00 12.04 82 GLN A O 1
ATOM 604 N N . GLU A 1 94 ? 3.443 -15.599 -4.134 1.00 10.90 83 GLU A N 1
ATOM 605 C CA . GLU A 1 94 ? 3.313 -14.498 -3.157 1.00 10.99 83 GLU A CA 1
ATOM 606 C C . GLU A 1 94 ? 4.636 -14.208 -2.457 1.00 9.42 83 GLU A C 1
ATOM 607 O O . GLU A 1 94 ? 5.599 -14.991 -2.543 1.00 10.64 83 GLU A O 1
ATOM 613 N N . PRO A 1 95 ? 4.730 -13.043 -1.842 1.00 11.26 84 PRO A N 1
ATOM 614 C CA . PRO A 1 95 ? 5.991 -12.639 -1.243 1.00 9.32 84 PRO A CA 1
ATOM 615 C C . PRO A 1 95 ? 6.452 -13.664 -0.218 1.00 10.19 84 PRO A C 1
ATOM 616 O O . PRO A 1 95 ? 5.653 -14.359 0.376 1.00 12.19 84 PRO A O 1
ATOM 620 N N . GLY A 1 96 ? 7.778 -13.698 -0.078 1.00 10.61 85 GLY A N 1
ATOM 621 C CA . GLY A 1 96 ? 8.411 -14.547 0.895 1.00 14.38 85 GLY A CA 1
ATOM 622 C C . GLY A 1 96 ? 8.558 -15.985 0.383 1.00 16.19 85 GLY A C 1
ATOM 623 O O . GLY A 1 96 ? 8.357 -16.380 -0.790 1.00 14.62 85 GLY A O 1
ATOM 624 N N . ASN A 1 97 ? 8.972 -16.784 1.383 1.00 17.69 86 ASN A N 1
ATOM 625 C CA . ASN A 1 97 ? 9.214 -18.209 1.133 1.00 20.64 86 ASN A CA 1
ATOM 626 C C . ASN A 1 97 ? 7.954 -19.045 1.265 1.00 18.54 86 ASN A C 1
ATOM 627 O O . ASN A 1 97 ? 7.296 -19.166 2.312 1.00 24.76 86 ASN A O 1
ATOM 632 N N . GLU A 1 98 ? 7.571 -19.684 0.157 1.00 21.60 87 GLU A N 1
ATOM 633 C CA . GLU A 1 98 ? 6.326 -20.448 0.204 1.00 23.05 87 GLU A CA 1
ATOM 634 C C . GLU A 1 98 ? 6.371 -21.668 1.114 1.00 22.62 87 GLU A C 1
ATOM 635 O O . GLU A 1 98 ? 5.310 -22.186 1.497 1.00 32.54 87 GLU A O 1
ATOM 641 N N . GLU A 1 99 ? 7.553 -22.160 1.466 1.00 21.28 88 GLU A N 1
ATOM 642 C CA A GLU A 1 99 ? 7.540 -23.357 2.313 0.50 25.96 88 GLU A CA 1
ATOM 643 C CA B GLU A 1 99 ? 7.709 -23.341 2.314 0.50 25.68 88 GLU A CA 1
ATOM 644 C C . GLU A 1 99 ? 7.541 -23.006 3.797 1.00 25.64 88 GLU A C 1
ATOM 645 O O . GLU A 1 99 ? 7.272 -23.852 4.655 1.00 18.71 88 GLU A O 1
ATOM 656 N N . GLU A 1 100 ? 7.779 -21.722 4.102 1.00 24.29 89 GLU A N 1
ATOM 657 C CA . GLU A 1 100 ? 7.819 -21.307 5.502 1.00 23.31 89 GLU A CA 1
ATOM 658 C C . GLU A 1 100 ? 6.532 -21.625 6.254 1.00 24.49 89 GLU A C 1
ATOM 659 O O . GLU A 1 100 ? 6.558 -22.083 7.391 1.00 22.96 89 GLU A O 1
ATOM 665 N N . ILE A 1 101 ? 5.366 -21.368 5.649 1.00 26.85 90 ILE A N 1
ATOM 666 C CA . ILE A 1 101 ? 4.129 -21.670 6.391 1.00 22.95 90 ILE A CA 1
ATOM 667 C C . ILE A 1 101 ? 3.801 -23.134 6.280 1.00 24.67 90 ILE A C 1
ATOM 668 O O . ILE A 1 101 ? 2.958 -23.675 6.984 1.00 28.30 90 ILE A O 1
ATOM 673 N N . LYS A 1 102 ? 4.512 -23.851 5.394 1.00 26.53 91 LYS A N 1
ATOM 674 C CA A LYS A 1 102 ? 4.228 -25.292 5.368 0.50 27.31 91 LYS A CA 1
ATOM 675 C CA B LYS A 1 102 ? 4.273 -25.292 5.337 0.50 27.04 91 LYS A CA 1
ATOM 676 C C . LYS A 1 102 ? 5.048 -25.996 6.445 1.00 26.65 91 LYS A C 1
ATOM 677 O O . LYS A 1 102 ? 4.551 -26.893 7.139 1.00 32.23 91 LYS A O 1
ATOM 688 N N . GLU A 1 103 ? 6.303 -25.583 6.590 1.00 20.22 92 GLU A N 1
ATOM 689 C CA A GLU A 1 103 ? 7.266 -26.179 7.497 0.50 17.85 92 GLU A CA 1
ATOM 690 C CA B GLU A 1 103 ? 7.197 -26.276 7.515 0.50 17.60 92 GLU A CA 1
ATOM 691 C C . GLU A 1 103 ? 7.021 -25.818 8.946 1.00 18.65 92 GLU A C 1
ATOM 692 O O . GLU A 1 103 ? 7.212 -26.622 9.864 1.00 24.94 92 GLU A O 1
ATOM 703 N N . PHE A 1 104 ? 6.655 -24.580 9.195 1.00 18.45 93 PHE A N 1
ATOM 704 C CA . PHE A 1 104 ? 6.599 -24.068 10.565 1.00 15.77 93 PHE A CA 1
ATOM 705 C C . PHE A 1 104 ? 5.216 -23.587 10.975 1.00 15.75 93 PHE A C 1
ATOM 706 O O . PHE A 1 104 ? 4.309 -23.200 10.242 1.00 17.72 93 PHE A O 1
ATOM 714 N N . VAL A 1 105 ? 5.012 -23.572 12.289 1.00 14.79 94 VAL A N 1
ATOM 715 C CA . VAL A 1 105 ? 3.808 -22.967 12.855 1.00 14.60 94 VAL A CA 1
ATOM 716 C C . VAL A 1 105 ? 3.949 -21.460 12.752 1.00 13.99 94 VAL A C 1
ATOM 717 O O . VAL A 1 105 ? 4.960 -20.857 13.153 1.00 15.90 94 VAL A O 1
ATOM 721 N N . CYS A 1 106 ? 2.916 -20.859 12.171 1.00 13.13 95 CYS A N 1
ATOM 722 C CA . CYS A 1 106 ? 2.879 -19.406 12.080 1.00 14.35 95 CYS A CA 1
ATOM 723 C C . CYS A 1 106 ? 1.480 -18.989 12.491 1.00 16.17 95 CYS A C 1
ATOM 724 O O . CYS A 1 106 ? 0.559 -19.662 12.015 1.00 21.89 95 CYS A O 1
ATOM 727 N N . THR A 1 107 ? 1.318 -17.958 13.292 1.00 14.52 96 THR A N 1
ATOM 728 C CA . THR A 1 107 ? -0.032 -17.662 13.774 1.00 16.06 96 THR A CA 1
ATOM 729 C C . THR A 1 107 ? -0.569 -16.372 13.175 1.00 16.07 96 THR A C 1
ATOM 730 O O . THR A 1 107 ? 0.086 -15.611 12.436 1.00 16.44 96 THR A O 1
ATOM 734 N N . LYS A 1 108 ? -1.843 -16.096 13.456 1.00 15.43 97 LYS A N 1
ATOM 735 C CA . LYS A 1 108 ? -2.520 -14.926 12.902 1.00 15.27 97 LYS A CA 1
ATOM 736 C C . LYS A 1 108 ? -1.751 -13.644 13.175 1.00 13.07 97 LYS A C 1
ATOM 737 O O . LYS A 1 108 ? -1.422 -13.349 14.308 1.00 15.35 97 LYS A O 1
ATOM 743 N N . PHE A 1 109 ? -1.460 -12.858 12.160 1.00 16.08 98 PHE A N 1
ATOM 744 C CA . PHE A 1 109 ? -0.917 -11.533 12.289 1.00 14.41 98 PHE A CA 1
ATOM 745 C C . PHE A 1 109 ? -1.836 -10.598 13.097 1.00 13.96 98 PHE A C 1
ATOM 746 O O . PHE A 1 109 ? -3.046 -10.611 12.814 1.00 14.58 98 PHE A O 1
ATOM 754 N N . LYS A 1 110 ? -1.188 -9.888 14.020 1.00 13.98 99 LYS A N 1
ATOM 755 C CA . LYS A 1 110 ? -1.824 -8.886 14.875 1.00 13.79 99 LYS A CA 1
ATOM 756 C C . LYS A 1 110 ? -1.003 -7.609 14.962 1.00 12.50 99 LYS A C 1
ATOM 757 O O . LYS A 1 110 ? 0.227 -7.640 15.059 1.00 14.51 99 LYS A O 1
ATOM 763 N N . ALA A 1 111 ? -1.696 -6.474 14.997 1.00 13.51 100 ALA A N 1
ATOM 764 C CA . ALA A 1 111 ? -1.037 -5.179 15.071 1.00 14.90 100 ALA A CA 1
ATOM 765 C C . ALA A 1 111 ? -1.941 -4.062 15.609 1.00 13.87 100 ALA A C 1
ATOM 766 O O . ALA A 1 111 ? -3.171 -4.093 15.681 1.00 14.99 100 ALA A O 1
ATOM 768 N N . GLU A 1 112 ? -1.292 -2.935 15.974 1.00 15.06 101 GLU A N 1
ATOM 769 C CA . GLU A 1 112 ? -2.014 -1.772 16.469 1.00 16.33 101 GLU A CA 1
ATOM 770 C C . GLU A 1 112 ? -2.663 -0.967 15.350 1.00 13.63 101 GLU A C 1
ATOM 771 O O . GLU A 1 112 ? -3.584 -0.177 15.584 1.00 15.25 101 GLU A O 1
ATOM 777 N N . PHE A 1 113 ? -2.159 -1.167 14.125 1.00 13.42 102 PHE A N 1
ATOM 778 C CA . PHE A 1 113 ? -2.629 -0.406 12.949 1.00 12.06 102 PHE A CA 1
ATOM 779 C C . PHE A 1 113 ? -3.649 -1.227 12.181 1.00 11.47 102 PHE A C 1
ATOM 780 O O . PHE A 1 113 ? -3.722 -2.440 12.449 1.00 11.74 102 PHE A O 1
ATOM 788 N N . PRO A 1 114 ? -4.438 -0.662 11.272 1.00 12.02 103 PRO A N 1
ATOM 789 C CA . PRO A 1 114 ? -5.419 -1.429 10.495 1.00 13.52 103 PRO A CA 1
ATOM 790 C C . PRO A 1 114 ? -4.847 -2.499 9.577 1.00 12.36 103 PRO A C 1
ATOM 791 O O . PRO A 1 114 ? -3.869 -2.307 8.851 1.00 11.90 103 PRO A O 1
ATOM 795 N N . ILE A 1 115 ? -5.570 -3.634 9.616 1.00 11.16 104 ILE A N 1
ATOM 796 C CA A ILE A 1 115 ? -5.228 -4.754 8.738 0.50 11.97 104 ILE A CA 1
ATOM 797 C CA B ILE A 1 115 ? -5.280 -4.821 8.827 0.50 11.38 104 ILE A CA 1
ATOM 798 C C . ILE A 1 115 ? -6.438 -5.023 7.848 1.00 11.49 104 ILE A C 1
ATOM 799 O O . ILE A 1 115 ? -7.589 -5.081 8.293 1.00 13.56 104 ILE A O 1
ATOM 808 N N . MET A 1 116 ? -6.134 -5.160 6.578 1.00 11.83 105 MET A N 1
ATOM 809 C CA . MET A 1 116 ? -7.196 -5.275 5.580 1.00 12.07 105 MET A CA 1
ATOM 810 C C . MET A 1 116 ? -7.509 -6.742 5.305 1.00 13.50 105 MET A C 1
ATOM 811 O O . MET A 1 116 ? -6.867 -7.664 5.836 1.00 13.34 105 MET A O 1
ATOM 816 N N . ALA A 1 117 ? -8.544 -6.970 4.471 1.00 12.70 106 ALA A N 1
ATOM 817 C CA . ALA A 1 117 ? -8.779 -8.357 4.048 1.00 11.80 106 ALA A CA 1
ATOM 818 C C . ALA A 1 117 ? -7.645 -8.886 3.169 1.00 13.28 106 ALA A C 1
ATOM 819 O O . ALA A 1 117 ? -7.013 -8.050 2.477 1.00 15.96 106 ALA A O 1
ATOM 821 N N . LYS A 1 118 ? -7.405 -10.192 3.161 1.00 13.14 107 LYS A N 1
ATOM 822 C CA . LYS A 1 118 ? -6.351 -10.854 2.384 1.00 11.42 107 LYS A CA 1
ATOM 823 C C . LYS A 1 118 ? -6.542 -10.665 0.900 1.00 11.38 107 LYS A C 1
ATOM 824 O O . LYS A 1 118 ? -7.678 -10.683 0.412 1.00 14.60 107 LYS A O 1
ATOM 830 N N A ILE A 1 119 ? -5.436 -10.471 0.189 0.50 12.12 108 ILE A N 1
ATOM 831 N N B ILE A 1 119 ? -5.448 -10.536 0.166 0.50 12.22 108 ILE A N 1
ATOM 832 C CA A ILE A 1 119 ? -5.361 -10.182 -1.225 0.50 9.33 108 ILE A CA 1
ATOM 833 C CA B ILE A 1 119 ? -5.460 -10.378 -1.272 0.50 10.87 108 ILE A CA 1
ATOM 834 C C A ILE A 1 119 ? -4.187 -10.883 -1.897 0.50 9.66 108 ILE A C 1
ATOM 835 C C B ILE A 1 119 ? -4.272 -11.099 -1.901 0.50 9.01 108 ILE A C 1
ATOM 836 O O A ILE A 1 119 ? -3.261 -11.290 -1.186 0.50 10.23 108 ILE A O 1
ATOM 837 O O B ILE A 1 119 ? -3.466 -11.688 -1.179 0.50 10.25 108 ILE A O 1
ATOM 846 N N . ASN A 1 120 ? -4.197 -11.015 -3.219 1.00 9.84 109 ASN A N 1
ATOM 847 C CA . ASN A 1 120 ? -2.971 -11.453 -3.930 1.00 11.01 109 ASN A CA 1
ATOM 848 C C . ASN A 1 120 ? -2.144 -10.194 -4.180 1.00 10.66 109 ASN A C 1
ATOM 849 O O . ASN A 1 120 ? -2.741 -9.171 -4.606 1.00 11.10 109 ASN A O 1
ATOM 854 N N . VAL A 1 121 ? -0.821 -10.261 -3.896 1.00 10.68 110 VAL A N 1
ATOM 855 C CA . VAL A 1 121 ? -0.126 -9.000 -4.206 1.00 12.26 110 VAL A CA 1
ATOM 856 C C . VAL A 1 121 ? 0.728 -9.232 -5.461 1.00 12.77 110 VAL A C 1
ATOM 857 O O . VAL A 1 121 ? 1.124 -8.219 -6.041 1.00 12.99 110 VAL A O 1
ATOM 861 N N . ASN A 1 122 ? 0.953 -10.504 -5.811 1.00 12.97 111 ASN A N 1
ATOM 862 C CA . ASN A 1 122 ? 1.607 -10.821 -7.089 1.00 10.74 111 ASN A CA 1
ATOM 863 C C . ASN A 1 122 ? 0.726 -11.723 -7.977 1.00 11.15 111 ASN A C 1
ATOM 864 O O . ASN A 1 122 ? -0.334 -12.199 -7.550 1.00 12.95 111 ASN A O 1
ATOM 869 N N . GLY A 1 123 ? 1.150 -11.969 -9.222 1.00 11.02 112 GLY A N 1
ATOM 870 C CA . GLY A 1 123 ? 0.480 -12.879 -10.108 1.00 11.38 112 GLY A CA 1
ATOM 871 C C . GLY A 1 123 ? -0.695 -12.297 -10.868 1.00 12.84 112 GLY A C 1
ATOM 872 O O . GLY A 1 123 ? -1.017 -11.091 -10.762 1.00 14.04 112 GLY A O 1
ATOM 873 N N . GLU A 1 124 ? -1.331 -13.172 -11.644 1.00 13.21 113 GLU A N 1
ATOM 874 C CA A GLU A 1 124 ? -2.439 -12.761 -12.494 0.50 12.51 113 GLU A CA 1
ATOM 875 C CA B GLU A 1 124 ? -2.428 -12.746 -12.506 0.50 13.09 113 GLU A CA 1
ATOM 876 C C . GLU A 1 124 ? -3.584 -12.161 -11.701 1.00 12.00 113 GLU A C 1
ATOM 877 O O . GLU A 1 124 ? -4.307 -11.291 -12.230 1.00 16.38 113 GLU A O 1
ATOM 888 N N . ASN A 1 125 ? -3.774 -12.601 -10.458 0.50 9.37 114 ASN A N 1
ATOM 889 C CA B ASN A 1 125 ? -4.853 -12.113 -9.613 0.25 10.05 114 ASN A CA 1
ATOM 890 C CA C ASN A 1 125 ? -4.889 -11.947 -9.781 0.50 10.22 114 ASN A CA 1
ATOM 891 C C . ASN A 1 125 ? -4.422 -10.922 -8.756 0.50 7.62 114 ASN A C 1
ATOM 892 O O . ASN A 1 125 ? -5.184 -10.615 -7.830 0.50 7.68 114 ASN A O 1
ATOM 901 N N . ALA A 1 126 ? -3.247 -10.333 -8.993 1.00 9.83 115 ALA A N 1
ATOM 902 C CA . ALA A 1 126 ? -2.770 -9.244 -8.135 1.00 9.79 115 ALA A CA 1
ATOM 903 C C . ALA A 1 126 ? -3.819 -8.145 -7.980 1.00 10.81 115 ALA A C 1
ATOM 904 O O . ALA A 1 126 ? -4.329 -7.699 -9.011 1.00 12.71 115 ALA A O 1
ATOM 906 N N . HIS A 1 127 ? -4.105 -7.700 -6.758 1.00 10.78 116 HIS A N 1
ATOM 907 C CA . HIS A 1 127 ? -5.054 -6.612 -6.518 1.00 11.16 116 HIS A CA 1
ATOM 908 C C . HIS A 1 127 ? -4.641 -5.356 -7.286 1.00 10.05 116 HIS A C 1
ATOM 909 O O . HIS A 1 127 ? -3.459 -4.949 -7.267 1.00 10.00 116 HIS A O 1
ATOM 916 N N . PRO A 1 128 ? -5.556 -4.709 -7.980 1.00 10.94 117 PRO A N 1
ATOM 917 C CA . PRO A 1 128 ? -5.152 -3.538 -8.786 1.00 11.14 117 PRO A CA 1
ATOM 918 C C . PRO A 1 128 ? -4.448 -2.450 -8.002 1.00 9.89 117 PRO A C 1
ATOM 919 O O . PRO A 1 128 ? -3.596 -1.791 -8.638 1.00 12.02 117 PRO A O 1
ATOM 923 N N . LEU A 1 129 ? -4.716 -2.258 -6.720 1.00 10.81 118 LEU A N 1
ATOM 924 C CA A LEU A 1 129 ? -3.999 -1.210 -5.989 0.50 9.36 118 LEU A CA 1
ATOM 925 C CA B LEU A 1 129 ? -4.003 -1.228 -5.968 0.50 9.23 118 LEU A CA 1
ATOM 926 C C . LEU A 1 129 ? -2.520 -1.573 -5.971 1.00 10.62 118 LEU A C 1
ATOM 927 O O . LEU A 1 129 ? -1.682 -0.671 -6.085 1.00 9.74 118 LEU A O 1
ATOM 936 N N . TYR A 1 130 ? -2.210 -2.865 -5.821 1.00 8.86 119 TYR A N 1
ATOM 937 C CA . TYR A 1 130 ? -0.813 -3.314 -5.811 1.00 9.44 119 TYR A CA 1
ATOM 938 C C . TYR A 1 130 ? -0.212 -3.162 -7.209 1.00 9.50 119 TYR A C 1
ATOM 939 O O . TYR A 1 130 ? 0.936 -2.744 -7.418 1.00 10.63 119 TYR A O 1
ATOM 948 N N . GLU A 1 131 ? -0.969 -3.517 -8.252 1.00 11.43 120 GLU A N 1
ATOM 949 C CA . GLU A 1 131 ? -0.467 -3.325 -9.621 1.00 11.62 120 GLU A CA 1
ATOM 950 C C . GLU A 1 131 ? -0.134 -1.871 -9.841 1.00 12.29 120 GLU A C 1
ATOM 951 O O . GLU A 1 131 ? 0.931 -1.580 -10.439 1.00 13.39 120 GLU A O 1
ATOM 957 N N . TYR A 1 132 ? -1.004 -1.011 -9.325 1.00 10.97 121 TYR A N 1
ATOM 958 C CA . TYR A 1 132 ? -0.649 0.422 -9.438 1.00 10.19 121 TYR A CA 1
ATOM 959 C C . TYR A 1 132 ? 0.573 0.833 -8.644 1.00 11.36 121 TYR A C 1
ATOM 960 O O . TYR A 1 132 ? 1.449 1.550 -9.170 1.00 11.39 121 TYR A O 1
ATOM 969 N N . MET A 1 133 ? 0.686 0.480 -7.345 1.00 10.12 122 MET A N 1
ATOM 970 C CA . MET A 1 133 ? 1.834 0.925 -6.556 1.00 9.17 122 MET A CA 1
ATOM 971 C C . MET A 1 133 ? 3.122 0.313 -7.094 1.00 10.45 122 MET A C 1
ATOM 972 O O . MET A 1 133 ? 4.163 0.985 -7.172 1.00 12.01 122 MET A O 1
ATOM 977 N N . LYS A 1 134 ? 3.069 -0.974 -7.504 1.00 10.34 123 LYS A N 1
ATOM 978 C CA . LYS A 1 134 ? 4.275 -1.655 -7.998 1.00 11.47 123 LYS A CA 1
ATOM 979 C C . LYS A 1 134 ? 4.788 -1.070 -9.290 1.00 13.28 123 LYS A C 1
ATOM 980 O O . LYS A 1 134 ? 6.013 -1.010 -9.546 1.00 14.81 123 LYS A O 1
ATOM 986 N N . LYS A 1 135 ? 3.853 -0.644 -10.168 1.00 13.19 124 LYS A N 1
ATOM 987 C CA A LYS A 1 135 ? 4.394 -0.112 -11.424 0.50 12.9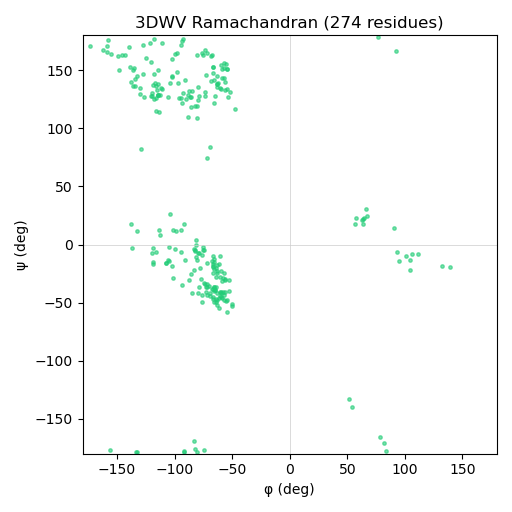5 124 LYS A CA 1
ATOM 988 C CA B LYS A 1 135 ? 4.266 -0.066 -11.439 0.50 12.82 124 LYS A CA 1
ATOM 989 C C . LYS A 1 135 ? 4.804 1.335 -11.177 1.00 13.62 124 LYS A C 1
ATOM 990 O O . LYS A 1 135 ? 5.754 1.799 -11.842 1.00 12.76 124 LYS A O 1
ATOM 1001 N N . THR A 1 136 ? 4.145 2.021 -10.242 1.00 11.78 125 THR A N 1
ATOM 1002 C CA . THR A 1 136 ? 4.612 3.398 -9.959 1.00 11.59 125 THR A CA 1
ATOM 1003 C C . THR A 1 136 ? 6.006 3.381 -9.340 1.00 12.13 125 THR A C 1
ATOM 1004 O O . THR A 1 136 ? 6.875 4.182 -9.726 1.00 13.55 125 THR A O 1
ATOM 1008 N N . LYS A 1 137 ? 6.215 2.497 -8.376 1.00 11.50 126 LYS A N 1
ATOM 1009 C CA . LYS A 1 137 ? 7.521 2.391 -7.688 1.00 11.17 126 LYS A CA 1
ATOM 1010 C C . LYS A 1 137 ? 7.964 0.935 -7.800 1.00 10.22 126 LYS A C 1
ATOM 1011 O O . LYS A 1 137 ? 7.676 0.090 -6.932 1.00 11.89 126 LYS A O 1
ATOM 1017 N N A PRO A 1 138 ? 8.687 0.635 -8.872 0.50 10.13 127 PRO A N 1
ATOM 1018 N N B PRO A 1 138 ? 8.525 0.597 -8.952 0.50 10.95 127 PRO A N 1
ATOM 1019 C CA A PRO A 1 138 ? 9.031 -0.758 -9.171 0.50 10.93 127 PRO A CA 1
ATOM 1020 C CA B PRO A 1 138 ? 8.984 -0.773 -9.199 0.50 11.67 127 PRO A CA 1
ATOM 1021 C C A PRO A 1 138 ? 10.159 -1.293 -8.305 0.50 13.03 127 PRO A C 1
ATOM 1022 C C B PRO A 1 138 ? 10.236 -1.205 -8.454 0.50 13.14 127 PRO A C 1
ATOM 1023 O O A PRO A 1 138 ? 10.443 -2.500 -8.285 0.50 8.95 127 PRO A O 1
ATOM 1024 O O B PRO A 1 138 ? 10.680 -2.352 -8.666 0.50 12.85 127 PRO A O 1
ATOM 1031 N N . GLY A 1 139 ? 10.792 -0.375 -7.590 1.00 13.80 128 GLY A N 1
ATOM 1032 C CA . GLY A 1 139 ? 11.976 -0.739 -6.788 1.00 13.08 128 GLY A CA 1
ATOM 1033 C C . GLY A 1 139 ? 13.203 -0.858 -7.681 1.00 14.99 128 GLY A C 1
ATOM 1034 O O . GLY A 1 139 ? 13.145 -0.747 -8.904 1.00 19.31 128 GLY A O 1
ATOM 1035 N N . ILE A 1 140 ? 14.366 -1.081 -7.058 1.00 18.12 129 ILE A N 1
ATOM 1036 C CA . ILE A 1 140 ? 15.630 -1.228 -7.771 1.00 13.98 129 ILE A CA 1
ATOM 1037 C C . ILE A 1 140 ? 16.094 -2.680 -7.833 1.00 16.05 129 ILE A C 1
ATOM 1038 O O . ILE A 1 140 ? 17.006 -2.899 -8.678 1.00 19.46 129 ILE A O 1
ATOM 1043 N N . LEU A 1 141 ? 15.535 -3.610 -7.051 1.00 16.09 130 LEU A N 1
ATOM 1044 C CA . LEU A 1 141 ? 16.035 -4.980 -7.141 1.00 15.46 130 LEU A CA 1
ATOM 1045 C C . LEU A 1 141 ? 15.162 -5.812 -8.077 1.00 13.39 130 LEU A C 1
ATOM 1046 O O . LEU A 1 141 ? 13.938 -5.889 -7.849 1.00 11.89 130 LEU A O 1
ATOM 1051 N N . ALA A 1 142 ? 15.768 -6.459 -9.084 1.00 10.86 131 ALA A N 1
ATOM 1052 C CA . ALA A 1 142 ? 14.981 -7.376 -9.928 1.00 10.67 131 ALA A CA 1
ATOM 1053 C C . ALA A 1 142 ? 13.736 -6.689 -10.509 1.00 11.89 131 ALA A C 1
ATOM 1054 O O . ALA A 1 142 ? 13.779 -5.524 -10.929 1.00 11.94 131 ALA A O 1
ATOM 1056 N N . THR A 1 143 ? 12.606 -7.391 -10.558 1.00 10.29 132 THR A N 1
ATOM 1057 C CA . THR A 1 143 ? 11.403 -6.881 -11.183 1.00 10.12 132 THR A CA 1
ATOM 1058 C C . THR A 1 143 ? 10.512 -6.158 -10.184 1.00 10.10 132 THR A C 1
ATOM 1059 O O . THR A 1 143 ? 10.863 -6.044 -9.011 1.00 10.10 132 THR A O 1
ATOM 1063 N N . LYS A 1 144 ? 9.362 -5.667 -10.647 1.00 9.05 133 LYS A N 1
ATOM 1064 C CA . LYS A 1 144 ? 8.477 -4.929 -9.747 1.00 9.64 133 LYS A CA 1
ATOM 1065 C C . LYS A 1 144 ? 7.747 -5.851 -8.800 1.00 9.73 133 LYS A C 1
ATOM 1066 O O . LYS A 1 144 ? 7.035 -5.296 -7.936 1.00 9.89 133 LYS A O 1
ATOM 1072 N N . ALA A 1 145 ? 7.893 -7.160 -8.921 1.00 9.83 134 ALA A N 1
ATOM 1073 C CA . ALA A 1 145 ? 7.203 -8.034 -7.994 1.00 8.17 134 ALA A CA 1
ATOM 1074 C C . ALA A 1 145 ? 7.533 -7.672 -6.554 1.00 8.24 134 ALA A C 1
ATOM 1075 O O . ALA A 1 145 ? 8.618 -7.211 -6.238 1.00 9.42 134 ALA A O 1
ATOM 1077 N N . ILE A 1 146 ? 6.561 -7.962 -5.671 1.00 9.56 135 ILE A N 1
ATOM 1078 C CA . ILE A 1 146 ? 6.900 -7.825 -4.235 1.00 11.32 135 ILE A CA 1
ATOM 1079 C C . ILE A 1 146 ? 7.628 -9.077 -3.781 1.00 13.48 135 ILE A C 1
ATOM 1080 O O . ILE A 1 146 ? 7.027 -10.167 -3.838 1.00 11.80 135 ILE A O 1
ATOM 1085 N N . LYS A 1 147 ? 8.870 -8.935 -3.321 1.00 9.65 136 LYS A N 1
ATOM 1086 C CA . LYS A 1 147 ? 9.678 -10.151 -3.001 1.00 8.88 136 LYS A CA 1
ATOM 1087 C C . LYS A 1 147 ? 9.502 -10.572 -1.576 1.00 10.01 136 LYS A C 1
ATOM 1088 O O . LYS A 1 147 ? 9.544 -11.763 -1.281 1.00 11.47 136 LYS A O 1
ATOM 1094 N N A TRP A 1 148 ? 9.304 -9.610 -0.669 0.50 10.35 137 TRP A N 1
ATOM 1095 N N B TRP A 1 148 ? 9.325 -9.637 -0.635 0.50 11.39 137 TRP A N 1
ATOM 1096 C CA A TRP A 1 148 ? 9.387 -9.809 0.763 0.50 11.58 137 TRP A CA 1
ATOM 1097 C CA B TRP A 1 148 ? 9.274 -10.114 0.742 0.50 12.41 137 TRP A CA 1
ATOM 1098 C C A TRP A 1 148 ? 8.128 -9.455 1.542 0.50 10.85 137 TRP A C 1
ATOM 1099 C C B TRP A 1 148 ? 8.045 -9.567 1.464 0.50 9.58 137 TRP A C 1
ATOM 1100 O O A TRP A 1 148 ? 7.477 -8.448 1.229 0.50 12.87 137 TRP A O 1
ATOM 1101 O O B TRP A 1 148 ? 7.396 -8.611 1.035 0.50 14.62 137 TRP A O 1
ATOM 1122 N N . ASN A 1 149 ? 7.842 -10.250 2.577 1.00 10.12 138 ASN A N 1
ATOM 1123 C CA A ASN A 1 149 ? 6.837 -9.760 3.525 0.50 9.40 138 ASN A CA 1
ATOM 1124 C CA B ASN A 1 149 ? 6.909 -9.818 3.609 0.50 9.61 138 ASN A CA 1
ATOM 1125 C C . ASN A 1 149 ? 7.318 -8.437 4.118 1.00 8.95 138 ASN A C 1
ATOM 1126 O O . ASN A 1 149 ? 8.536 -8.222 4.264 1.00 9.91 138 ASN A O 1
ATOM 1135 N N . PHE A 1 150 ? 6.423 -7.529 4.444 1.00 9.25 139 PHE A N 1
ATOM 1136 C CA . PHE A 1 150 ? 6.737 -6.239 5.050 1.00 10.12 139 PHE A CA 1
ATOM 1137 C C . PHE A 1 150 ? 7.500 -5.304 4.116 1.00 10.23 139 PHE A C 1
ATOM 1138 O O . PHE A 1 150 ? 8.167 -4.341 4.524 1.00 11.12 139 PHE A O 1
ATOM 1146 N N . THR A 1 151 ? 7.356 -5.505 2.804 1.00 10.99 140 THR A N 1
ATOM 1147 C CA . THR A 1 151 ? 7.668 -4.412 1.870 1.00 8.88 140 THR A CA 1
ATOM 1148 C C . THR A 1 151 ? 6.643 -3.309 2.087 1.00 7.75 140 THR A C 1
ATOM 1149 O O . THR A 1 151 ? 5.497 -3.595 2.479 1.00 10.17 140 THR A O 1
ATOM 1153 N N . SER A 1 152 ? 7.052 -2.031 1.898 1.00 8.64 141 SER A N 1
ATOM 1154 C CA A SER A 1 152 ? 6.074 -0.944 2.036 0.50 9.09 141 SER A CA 1
ATOM 1155 C CA B SER A 1 152 ? 6.054 -0.962 2.018 0.50 11.26 141 SER A CA 1
ATOM 1156 C C . SER A 1 152 ? 6.211 0.077 0.912 1.00 11.35 141 SER A C 1
ATOM 1157 O O . SER A 1 152 ? 7.257 0.176 0.248 1.00 14.84 141 SER A O 1
ATOM 1162 N N . PHE A 1 153 ? 5.089 0.812 0.782 1.00 10.90 142 PHE A N 1
ATOM 1163 C CA . PHE A 1 153 ? 5.040 1.959 -0.078 1.00 8.89 142 PHE A CA 1
ATOM 1164 C C . PHE A 1 153 ? 4.678 3.187 0.756 1.00 9.56 142 PHE A C 1
ATOM 1165 O O . PHE A 1 153 ? 3.696 3.174 1.491 1.00 9.50 142 PHE A O 1
ATOM 1173 N N . LEU A 1 154 ? 5.493 4.233 0.624 1.00 9.63 143 LEU A N 1
ATOM 1174 C CA . LEU A 1 154 ? 5.158 5.533 1.200 1.00 12.11 143 LEU A CA 1
ATOM 1175 C C . LEU A 1 154 ? 4.297 6.345 0.221 1.00 11.37 143 LEU A C 1
ATOM 1176 O O . LEU A 1 154 ? 4.661 6.498 -0.952 1.00 12.20 143 LEU A O 1
ATOM 1181 N N . ILE A 1 155 ? 3.165 6.799 0.726 1.00 10.97 144 ILE A N 1
ATOM 1182 C CA . ILE A 1 155 ? 2.148 7.494 -0.050 1.00 10.80 144 ILE A CA 1
ATOM 1183 C C . ILE A 1 155 ? 2.104 8.971 0.380 1.00 11.81 144 ILE A C 1
ATOM 1184 O O . ILE A 1 155 ? 2.098 9.246 1.611 1.00 13.75 144 ILE A O 1
ATOM 1189 N N . ASP A 1 156 ? 2.073 9.917 -0.543 1.00 13.91 145 ASP A N 1
ATOM 1190 C CA . ASP A 1 156 ? 2.055 11.341 -0.138 1.00 14.98 145 ASP A CA 1
ATOM 1191 C C . ASP A 1 156 ? 0.653 11.819 0.219 1.00 15.86 145 ASP A C 1
ATOM 1192 O O . ASP A 1 156 ? -0.299 11.034 0.236 1.00 15.63 145 ASP A O 1
ATOM 1197 N N . ARG A 1 157 ? 0.510 13.113 0.526 1.00 19.50 146 ARG A N 1
ATOM 1198 C CA . ARG A 1 157 ? -0.706 13.802 0.881 1.00 21.26 146 ARG A CA 1
ATOM 1199 C C . ARG A 1 157 ? -1.805 13.691 -0.177 1.00 18.26 146 ARG A C 1
ATOM 1200 O O . ARG A 1 157 ? -2.984 13.788 0.215 1.00 20.39 146 ARG A O 1
ATOM 1208 N N A ASP A 1 158 ? -1.454 13.495 -1.444 0.50 17.48 147 ASP A N 1
ATOM 1209 N N B ASP A 1 158 ? -1.531 13.479 -1.464 0.50 17.81 147 ASP A N 1
ATOM 1210 C CA A ASP A 1 158 ? -2.330 13.337 -2.589 0.50 17.92 147 ASP A CA 1
ATOM 1211 C CA B ASP A 1 158 ? -2.750 13.299 -2.284 0.50 19.88 147 ASP A CA 1
ATOM 1212 C C A ASP A 1 158 ? -2.669 11.879 -2.937 0.50 16.59 147 ASP A C 1
ATOM 1213 C C B ASP A 1 158 ? -2.845 11.877 -2.833 0.50 17.07 147 ASP A C 1
ATOM 1214 O O A ASP A 1 158 ? -3.344 11.623 -3.951 0.50 16.49 147 ASP A O 1
ATOM 1215 O O B ASP A 1 158 ? -3.501 11.618 -3.851 0.50 18.94 147 ASP A O 1
ATOM 1224 N N . GLY A 1 159 ? -2.209 10.917 -2.159 1.00 15.60 148 GLY A N 1
ATOM 1225 C CA . GLY A 1 159 ? -2.404 9.502 -2.409 1.00 12.90 148 GLY A CA 1
ATOM 1226 C C . GLY A 1 159 ? -1.488 8.906 -3.446 1.00 13.43 148 GLY A C 1
ATOM 1227 O O . GLY A 1 159 ? -1.710 7.815 -3.977 1.00 13.66 148 GLY A O 1
ATOM 1228 N N . VAL A 1 160 ? -0.411 9.593 -3.816 1.00 13.58 149 VAL A N 1
ATOM 1229 C CA . VAL A 1 160 ? 0.559 9.075 -4.778 1.00 13.80 149 VAL A CA 1
ATOM 1230 C C . VAL A 1 160 ? 1.728 8.327 -4.135 1.00 14.30 149 VAL A C 1
ATOM 1231 O O . VAL A 1 160 ? 2.329 8.854 -3.182 1.00 18.69 149 VAL A O 1
ATOM 1235 N N . PRO A 1 161 ? 2.058 7.122 -4.586 1.00 15.14 150 PRO A N 1
ATOM 1236 C CA . PRO A 1 161 ? 3.208 6.341 -4.101 1.00 13.91 150 PRO A CA 1
ATOM 1237 C C . PRO A 1 161 ? 4.526 7.031 -4.468 1.00 12.26 150 PRO A C 1
ATOM 1238 O O . PRO A 1 161 ? 4.707 7.238 -5.670 1.00 15.06 150 PRO A O 1
ATOM 1242 N N . VAL A 1 162 ? 5.350 7.355 -3.473 1.00 14.06 151 VAL A N 1
ATOM 1243 C CA . VAL A 1 162 ? 6.572 8.122 -3.725 1.00 16.00 151 VAL A CA 1
ATOM 1244 C C . VAL A 1 162 ? 7.829 7.367 -3.338 1.00 14.71 151 VAL A C 1
ATOM 1245 O O . VAL A 1 162 ? 8.923 7.751 -3.773 1.00 17.24 151 VAL A O 1
ATOM 1249 N N . GLU A 1 163 ? 7.753 6.316 -2.544 1.00 12.89 152 GLU A N 1
ATOM 1250 C CA . GLU A 1 163 ? 8.910 5.467 -2.247 1.00 13.25 152 GLU A CA 1
ATOM 1251 C C . GLU A 1 163 ? 8.446 4.026 -2.026 1.00 13.85 152 GLU A C 1
ATOM 1252 O O . GLU A 1 163 ? 7.322 3.797 -1.529 1.00 12.00 152 GLU A O 1
ATOM 1258 N N . ARG A 1 164 ? 9.311 3.080 -2.353 1.00 13.04 153 ARG A N 1
ATOM 1259 C CA . ARG A 1 164 ? 9.143 1.665 -2.032 1.00 11.17 153 ARG A CA 1
ATOM 1260 C C . ARG A 1 164 ? 10.284 1.328 -1.051 1.00 11.65 153 ARG A C 1
ATOM 1261 O O . ARG A 1 164 ? 11.446 1.621 -1.397 1.00 13.57 153 ARG A O 1
ATOM 1269 N N . PHE A 1 165 ? 9.959 0.732 0.082 1.00 11.94 154 PHE A N 1
ATOM 1270 C CA . PHE A 1 165 ? 10.991 0.306 1.032 1.00 13.35 154 PHE A CA 1
ATOM 1271 C C . PHE A 1 165 ? 11.046 -1.207 1.182 1.00 11.92 154 PHE A C 1
ATOM 1272 O O . PHE A 1 165 ? 9.989 -1.839 1.293 1.00 13.46 154 PHE A O 1
ATOM 1280 N N . SER A 1 166 ? 12.242 -1.799 1.239 1.00 11.96 155 SER A N 1
ATOM 1281 C CA . SER A 1 166 ? 12.357 -3.180 1.692 1.00 14.51 155 SER A CA 1
ATOM 1282 C C . SER A 1 166 ? 12.034 -3.310 3.169 1.00 13.39 155 SER A C 1
ATOM 1283 O O . SER A 1 166 ? 12.011 -2.329 3.931 1.00 13.43 155 SER A O 1
ATOM 1286 N N . PRO A 1 167 ? 11.745 -4.505 3.642 1.00 11.83 156 PRO A N 1
ATOM 1287 C CA . PRO A 1 167 ? 11.380 -4.715 5.047 1.00 13.95 156 PRO A CA 1
ATOM 1288 C C . PRO A 1 167 ? 12.453 -4.383 6.060 1.00 15.65 156 PRO A C 1
ATOM 1289 O O . PRO A 1 167 ? 12.144 -4.117 7.229 1.00 20.82 156 PRO A O 1
ATOM 1293 N N . GLY A 1 168 ? 13.707 -4.390 5.639 1.00 16.05 157 GLY A N 1
ATOM 1294 C CA . GLY A 1 168 ? 14.761 -4.104 6.614 1.00 19.25 157 GLY A CA 1
ATOM 1295 C C . GLY A 1 168 ? 15.099 -2.633 6.564 1.00 16.00 157 GLY A C 1
ATOM 1296 O O . GLY A 1 168 ? 16.144 -2.236 7.137 1.00 20.36 157 GLY A O 1
ATOM 1297 N N . ALA A 1 169 ? 14.329 -1.772 5.931 1.00 16.89 158 ALA A N 1
ATOM 1298 C CA . ALA A 1 169 ? 14.512 -0.316 5.958 1.00 18.83 158 ALA A CA 1
ATOM 1299 C C . ALA A 1 169 ? 14.407 0.226 7.378 1.00 19.36 158 ALA A C 1
ATOM 1300 O O . ALA A 1 169 ? 13.514 -0.130 8.139 1.00 26.17 158 ALA A O 1
ATOM 1302 N N . SER A 1 170 ? 15.357 1.110 7.728 1.00 20.27 159 SER A N 1
ATOM 1303 C CA . SER A 1 170 ? 15.358 1.559 9.110 1.00 21.55 159 SER A CA 1
ATOM 1304 C C . SER A 1 170 ? 14.306 2.639 9.312 1.00 21.92 159 SER A C 1
ATOM 1305 O O . SER A 1 170 ? 13.856 3.227 8.332 1.00 20.09 159 SER A O 1
ATOM 1308 N N . VAL A 1 171 ? 13.977 2.869 10.582 1.00 18.82 160 VAL A N 1
ATOM 1309 C CA . VAL A 1 171 ? 13.080 4.017 10.884 1.00 19.48 160 VAL A CA 1
ATOM 1310 C C . VAL A 1 171 ? 13.664 5.316 10.349 1.00 19.59 160 VAL A C 1
ATOM 1311 O O . VAL A 1 171 ? 1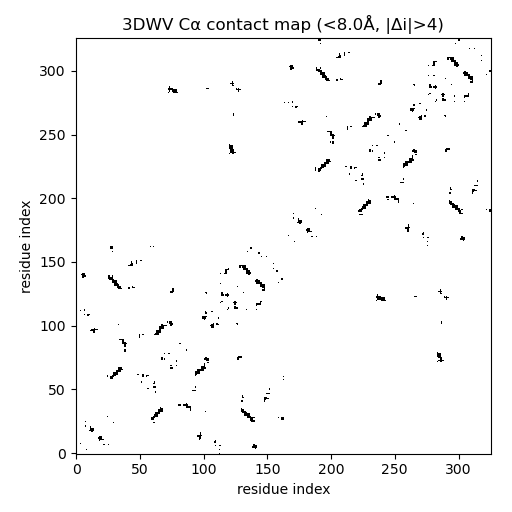3.000 6.215 9.770 1.00 20.30 160 VAL A O 1
ATOM 1315 N N . LYS A 1 172 ? 14.988 5.497 10.504 1.00 17.36 161 LYS A N 1
ATOM 1316 C CA . LYS A 1 172 ? 15.635 6.731 10.026 1.00 18.42 161 LYS A CA 1
ATOM 1317 C C . LYS A 1 172 ? 15.587 6.924 8.520 1.00 19.76 161 LYS A C 1
ATOM 1318 O O . LYS A 1 172 ? 15.423 8.021 7.958 1.00 18.05 161 LYS A O 1
ATOM 1324 N N . ASP A 1 173 ? 15.712 5.838 7.758 1.00 21.16 162 ASP A N 1
ATOM 1325 C CA . ASP A 1 173 ? 15.621 5.897 6.301 1.00 21.22 162 ASP A CA 1
ATOM 1326 C C . ASP A 1 173 ? 14.215 6.301 5.872 1.00 18.76 162 ASP A C 1
ATOM 1327 O O . ASP A 1 173 ? 14.008 7.013 4.916 1.00 26.07 162 ASP A O 1
ATOM 1332 N N . ILE A 1 174 ? 13.233 5.825 6.599 1.00 16.46 163 ILE A N 1
ATOM 1333 C CA . ILE A 1 174 ? 11.853 6.105 6.173 1.00 16.34 163 ILE A CA 1
ATOM 1334 C C . ILE A 1 174 ? 11.521 7.517 6.617 1.00 18.11 163 ILE A C 1
ATOM 1335 O O . ILE A 1 174 ? 10.931 8.287 5.867 1.00 16.19 163 ILE A O 1
ATOM 1340 N N . GLU A 1 175 ? 11.918 7.893 7.824 1.00 17.36 164 GLU A N 1
ATOM 1341 C CA . GLU A 1 175 ? 11.778 9.267 8.296 1.00 17.13 164 GLU A CA 1
ATOM 1342 C C . GLU A 1 175 ? 12.373 10.311 7.354 1.00 19.88 164 GLU A C 1
ATOM 1343 O O . GLU A 1 175 ? 11.756 11.380 7.176 1.00 21.70 164 GLU A O 1
ATOM 1349 N N . GLU A 1 176 ? 13.533 10.069 6.735 1.00 22.11 165 GLU A N 1
ATOM 1350 C CA A GLU A 1 176 ? 14.102 11.018 5.770 0.50 22.19 165 GLU A CA 1
ATOM 1351 C CA B GLU A 1 176 ? 14.101 11.009 5.761 0.50 22.15 165 GLU A CA 1
ATOM 1352 C C . GLU A 1 176 ? 13.072 11.462 4.724 1.00 22.20 165 GLU A C 1
ATOM 1353 O O . GLU A 1 176 ? 12.987 12.637 4.363 1.00 18.13 165 GLU A O 1
ATOM 1364 N N . LYS A 1 177 ? 12.267 10.509 4.248 1.00 16.15 166 LYS A N 1
ATOM 1365 C CA . LYS A 1 177 ? 11.216 10.756 3.271 1.00 16.33 166 LYS A CA 1
ATOM 1366 C C . LYS A 1 177 ? 9.905 11.227 3.912 1.00 14.89 166 LYS A C 1
ATOM 1367 O O . LYS A 1 177 ? 9.195 12.121 3.397 1.00 19.03 166 LYS A O 1
ATOM 1373 N N . LEU A 1 178 ? 9.511 10.621 5.030 1.00 15.12 167 LEU A N 1
ATOM 1374 C CA . LEU A 1 178 ? 8.208 10.902 5.639 1.00 13.39 167 LEU A CA 1
ATOM 1375 C C . LEU A 1 178 ? 8.111 12.262 6.325 1.00 15.76 167 LEU A C 1
ATOM 1376 O O . LEU A 1 178 ? 7.069 12.932 6.246 1.00 16.24 167 LEU A O 1
ATOM 1381 N N . ILE A 1 179 ? 9.131 12.686 7.037 1.00 16.88 168 ILE A N 1
ATOM 1382 C CA . ILE A 1 179 ? 8.983 13.952 7.803 1.00 15.57 168 ILE A CA 1
ATOM 1383 C C . ILE A 1 179 ? 8.678 15.144 6.933 1.00 16.01 168 ILE A C 1
ATOM 1384 O O . ILE A 1 179 ? 7.795 15.943 7.293 1.00 18.18 168 ILE A O 1
ATOM 1389 N N . PRO A 1 180 ? 9.355 15.338 5.802 1.00 18.89 169 PRO A N 1
ATOM 1390 C CA . PRO A 1 180 ? 8.924 16.415 4.919 1.00 19.96 169 PRO A CA 1
ATOM 1391 C C . PRO A 1 180 ? 7.465 16.255 4.480 1.00 20.13 169 PRO A C 1
ATOM 1392 O O . PRO A 1 180 ? 6.865 17.304 4.177 1.00 29.50 169 PRO A O 1
ATOM 1396 N N . LEU A 1 181 ? 6.901 15.060 4.390 1.00 18.21 170 LEU A N 1
ATOM 1397 C CA . LEU A 1 181 ? 5.532 14.878 3.927 1.00 18.06 170 LEU A CA 1
ATOM 1398 C C . LEU A 1 181 ? 4.562 15.248 5.016 1.00 19.97 170 LEU A C 1
ATOM 1399 O O . LEU A 1 181 ? 3.468 15.693 4.765 1.00 25.98 170 LEU A O 1
ATOM 1404 N N . LEU A 1 182 ? 5.067 15.034 6.243 1.00 19.35 171 LEU A N 1
ATOM 1405 C CA . LEU A 1 182 ? 4.253 15.490 7.363 1.00 22.49 171 LEU A CA 1
ATOM 1406 C C . LEU A 1 182 ? 4.297 17.020 7.428 1.00 23.75 171 LEU A C 1
ATOM 1407 O O . LEU A 1 182 ? 3.279 17.634 7.706 1.00 32.14 171 LEU A O 1
ATOM 1412 N N A MET B 1 20 ? 6.822 -23.587 -27.121 0.50 16.82 9 MET B N 1
ATOM 1413 N N B MET B 1 20 ? 4.679 -24.539 -29.622 0.50 34.20 9 MET B N 1
ATOM 1414 C CA A MET B 1 20 ? 7.216 -23.805 -25.731 0.50 15.75 9 MET B CA 1
ATOM 1415 C CA B MET B 1 20 ? 6.108 -24.269 -29.447 0.50 26.86 9 MET B CA 1
ATOM 1416 C C A MET B 1 20 ? 6.496 -24.977 -25.073 0.50 17.16 9 MET B C 1
ATOM 1417 C C B MET B 1 20 ? 6.338 -23.434 -28.183 0.50 26.50 9 MET B C 1
ATOM 1418 O O A MET B 1 20 ? 7.129 -25.649 -24.251 0.50 14.36 9 MET B O 1
ATOM 1419 O O B MET B 1 20 ? 6.242 -22.212 -28.173 0.50 32.62 9 MET B O 1
ATOM 1428 N N A SER B 1 21 ? 5.234 -25.234 -25.400 0.50 18.55 10 SER B N 1
ATOM 1429 N N B SER B 1 21 ? 6.643 -24.224 -27.154 0.50 26.42 10 SER B N 1
ATOM 1430 C CA A SER B 1 21 ? 4.449 -26.346 -24.880 0.50 20.42 10 SER B CA 1
ATOM 1431 C CA B SER B 1 21 ? 6.590 -25.662 -27.414 0.50 27.02 10 SER B CA 1
ATOM 1432 C C A SER B 1 21 ? 5.080 -27.711 -25.095 0.50 23.60 10 SER B C 1
ATOM 1433 C C B SER B 1 21 ? 5.878 -26.438 -26.296 0.50 25.39 10 SER B C 1
ATOM 1434 O O A SER B 1 21 ? 4.794 -28.647 -24.332 0.50 34.07 10 SER B O 1
ATOM 1435 O O B SER B 1 21 ? 5.167 -25.859 -25.474 0.50 30.69 10 SER B O 1
ATOM 1440 N N A ALA B 1 22 ? 5.908 -27.904 -26.115 0.50 27.10 11 ALA B N 1
ATOM 1441 N N B ALA B 1 22 ? 6.092 -27.712 -26.352 0.50 27.62 11 ALA B N 1
ATOM 1442 C CA A ALA B 1 22 ? 6.528 -29.223 -26.289 0.50 27.45 11 ALA B CA 1
ATOM 1443 C CA B ALA B 1 22 ? 6.242 -28.959 -25.689 0.50 26.26 11 ALA B CA 1
ATOM 1444 C C A ALA B 1 22 ? 7.998 -29.188 -25.895 0.50 26.77 11 ALA B C 1
ATOM 1445 C C B ALA B 1 22 ? 7.747 -29.206 -25.443 0.50 26.16 11 ALA B C 1
ATOM 1446 O O A ALA B 1 22 ? 8.733 -30.159 -26.122 0.50 32.94 11 ALA B O 1
ATOM 1447 O O B ALA B 1 22 ? 8.140 -30.378 -25.417 0.50 27.64 11 ALA B O 1
ATOM 1450 N N . ALA B 1 23 ? 8.455 -28.092 -25.288 1.00 26.16 12 ALA B N 1
ATOM 1451 C CA . ALA B 1 23 ? 9.857 -28.084 -24.886 1.00 22.65 12 ALA B CA 1
ATOM 1452 C C . ALA B 1 23 ? 10.112 -29.186 -23.853 1.00 21.38 12 ALA B C 1
ATOM 1453 O O . ALA B 1 23 ? 9.340 -29.246 -22.898 1.00 30.10 12 ALA B O 1
ATOM 1455 N N . SER B 1 24 ? 11.137 -30.013 -24.081 1.00 21.81 13 SER B N 1
ATOM 1456 C CA . SER B 1 24 ? 11.454 -31.124 -23.201 1.00 19.41 13 SER B CA 1
ATOM 1457 C C . SER B 1 24 ? 12.800 -31.046 -22.495 1.00 15.96 13 SER B C 1
ATOM 1458 O O . SER B 1 24 ? 13.185 -31.872 -21.652 1.00 21.25 13 SER B O 1
ATOM 1461 N N . SER B 1 25 ? 13.592 -30.036 -22.855 1.00 15.38 14 SER B N 1
ATOM 1462 C CA . SER B 1 25 ? 14.932 -29.972 -22.277 1.00 15.33 14 SER B CA 1
ATOM 1463 C C . SER B 1 25 ? 15.607 -28.678 -22.691 1.00 14.77 14 SER B C 1
ATOM 1464 O O . SER B 1 25 ? 15.114 -27.975 -23.568 1.00 13.86 14 SER B O 1
ATOM 1467 N N . ILE B 1 26 ? 16.757 -28.389 -22.085 1.00 14.05 15 ILE B N 1
ATOM 1468 C CA . ILE B 1 26 ? 17.423 -27.126 -22.477 1.00 13.29 15 ILE B CA 1
ATOM 1469 C C . ILE B 1 26 ? 17.923 -27.203 -23.924 1.00 14.52 15 ILE B C 1
ATOM 1470 O O . ILE B 1 26 ? 18.289 -26.153 -24.459 1.00 15.04 15 ILE B O 1
ATOM 1475 N N . PHE B 1 27 ? 17.974 -28.390 -24.521 1.00 14.80 16 PHE B N 1
ATOM 1476 C CA . PHE B 1 27 ? 18.585 -28.523 -25.850 1.00 14.28 16 PHE B CA 1
ATOM 1477 C C . PHE B 1 27 ? 17.630 -28.076 -26.942 1.00 16.56 16 PHE B C 1
ATOM 1478 O O . PHE B 1 27 ? 18.020 -27.967 -28.120 1.00 18.69 16 PHE B O 1
ATOM 1486 N N . ASP B 1 28 ? 16.395 -27.798 -26.557 1.00 14.98 17 ASP B N 1
ATOM 1487 C CA . ASP B 1 28 ? 15.409 -27.185 -27.432 1.00 14.84 17 ASP B CA 1
ATOM 1488 C C . ASP B 1 28 ? 15.661 -25.707 -27.657 1.00 14.78 17 ASP B C 1
ATOM 1489 O O . ASP B 1 28 ? 14.907 -25.094 -28.417 1.00 14.86 17 ASP B O 1
ATOM 1494 N N . PHE B 1 29 ? 16.654 -25.106 -26.991 1.00 12.89 18 PHE B N 1
ATOM 1495 C CA . PHE B 1 29 ? 16.754 -23.661 -27.054 1.00 12.02 18 PHE B CA 1
ATOM 1496 C C . PHE B 1 29 ? 18.009 -23.193 -27.773 1.00 12.62 18 PHE B C 1
ATOM 1497 O O . PHE B 1 29 ? 19.038 -23.868 -27.710 1.00 12.97 18 PHE B O 1
ATOM 1505 N N . GLU B 1 30 ? 17.900 -22.022 -28.400 1.00 10.97 19 GLU B N 1
ATOM 1506 C CA . GLU B 1 30 ? 19.042 -21.448 -29.113 1.00 12.24 19 GLU B CA 1
ATOM 1507 C C . GLU B 1 30 ? 19.972 -20.661 -28.210 1.00 13.43 19 GLU B C 1
ATOM 1508 O O . GLU B 1 30 ? 19.475 -19.840 -27.427 1.00 12.35 19 GLU B O 1
ATOM 1514 N N . VAL B 1 31 ? 21.287 -20.900 -28.299 1.00 14.02 20 VAL B N 1
ATOM 1515 C CA . VAL B 1 31 ? 22.266 -20.162 -27.522 1.00 11.82 20 VAL B CA 1
ATOM 1516 C C . VAL B 1 31 ? 23.406 -19.637 -28.404 1.00 11.67 20 VAL B C 1
ATOM 1517 O O . VAL B 1 31 ? 23.963 -20.398 -29.218 1.00 14.66 20 VAL B O 1
ATOM 1521 N N . LEU B 1 32 ? 23.753 -18.374 -28.193 1.00 13.13 21 LEU B N 1
ATOM 1522 C CA A LEU B 1 32 ? 24.943 -17.805 -28.828 0.50 12.59 21 LEU B CA 1
ATOM 1523 C CA B LEU B 1 32 ? 24.944 -17.806 -28.822 0.50 12.29 21 LEU B CA 1
ATOM 1524 C C . LEU B 1 32 ? 26.069 -17.600 -27.804 1.00 10.93 21 LEU B C 1
ATOM 1525 O O . LEU B 1 32 ? 25.810 -17.227 -26.665 1.00 14.05 21 LEU B O 1
ATOM 1534 N N . ASP B 1 33 ? 27.309 -17.846 -28.243 1.00 14.50 22 ASP B N 1
ATOM 1535 C CA . ASP B 1 33 ? 28.468 -17.686 -27.360 1.00 14.12 22 ASP B CA 1
ATOM 1536 C C . ASP B 1 33 ? 28.894 -16.227 -27.260 1.00 11.67 22 ASP B C 1
ATOM 1537 O O . ASP B 1 33 ? 28.256 -15.316 -27.851 1.00 13.64 22 ASP B O 1
ATOM 1542 N N . ALA B 1 34 ? 29.956 -15.944 -26.516 1.00 13.49 23 ALA B N 1
ATOM 1543 C CA . ALA B 1 34 ? 30.355 -14.542 -26.338 1.00 15.37 23 ALA B CA 1
ATOM 1544 C C . ALA B 1 34 ? 30.685 -13.844 -27.658 1.00 16.81 23 ALA B C 1
ATOM 1545 O O . ALA B 1 34 ? 30.604 -12.605 -27.764 1.00 21.29 23 ALA B O 1
ATOM 1547 N N . ASP B 1 35 ? 31.025 -14.626 -28.678 1.00 18.14 24 ASP B N 1
ATOM 1548 C CA . ASP B 1 35 ? 31.314 -14.035 -29.982 1.00 21.08 24 ASP B CA 1
ATOM 1549 C C . ASP B 1 35 ? 30.124 -13.952 -30.901 1.00 17.07 24 ASP B C 1
ATOM 1550 O O . ASP B 1 35 ? 30.265 -13.766 -32.120 1.00 23.25 24 ASP B O 1
ATOM 1555 N N . HIS B 1 36 ? 28.927 -14.064 -30.366 1.00 15.59 25 HIS B N 1
ATOM 1556 C CA . HIS B 1 36 ? 27.729 -14.047 -31.211 1.00 16.53 25 HIS B CA 1
ATOM 1557 C C . HIS B 1 36 ? 27.648 -15.210 -32.177 1.00 18.70 25 HIS B C 1
ATOM 1558 O O . HIS B 1 36 ? 26.857 -15.171 -33.123 1.00 24.59 25 HIS B O 1
ATOM 1565 N N . LYS B 1 37 ? 28.425 -16.255 -31.916 1.00 18.63 26 LYS B N 1
ATOM 1566 C CA . LYS B 1 37 ? 28.348 -17.445 -32.757 1.00 19.28 26 LYS B CA 1
ATOM 1567 C C . LYS B 1 37 ? 27.468 -18.530 -32.153 1.00 19.76 26 LYS B C 1
ATOM 1568 O O . LYS B 1 37 ? 27.434 -18.680 -30.936 1.00 17.49 26 LYS B O 1
ATOM 1574 N N . PRO B 1 38 ? 26.806 -19.322 -32.975 1.00 18.59 27 PRO B N 1
ATOM 1575 C CA . PRO B 1 38 ? 26.073 -20.483 -32.472 1.00 18.68 27 PRO B CA 1
ATOM 1576 C C . PRO B 1 38 ? 26.869 -21.345 -31.490 1.00 22.15 27 PRO B C 1
ATOM 1577 O O . PRO B 1 38 ? 27.920 -21.930 -31.831 1.00 26.37 27 PRO B O 1
ATOM 1581 N N . TYR B 1 39 ? 26.362 -21.407 -30.262 1.00 22.29 28 TYR B N 1
ATOM 1582 C CA . TYR B 1 39 ? 26.998 -22.347 -29.308 1.00 22.11 28 TYR B CA 1
ATOM 1583 C C . TYR B 1 39 ? 26.403 -23.744 -29.392 1.00 22.42 28 TYR B C 1
ATOM 1584 O O . TYR B 1 39 ? 25.231 -24.074 -29.401 1.00 25.05 28 TYR B O 1
ATOM 1593 N N . ASN B 1 40 ? 27.277 -24.726 -29.455 1.00 30.02 29 ASN B N 1
ATOM 1594 C CA . ASN B 1 40 ? 26.986 -26.155 -29.506 1.00 30.80 29 ASN B CA 1
ATOM 1595 C C . ASN B 1 40 ? 26.479 -26.687 -28.178 1.00 27.10 29 ASN B C 1
ATOM 1596 O O . ASN B 1 40 ? 27.180 -27.382 -27.446 1.00 30.86 29 ASN B O 1
ATOM 1601 N N . LEU B 1 41 ? 25.230 -26.395 -27.819 1.00 22.97 30 LEU B N 1
ATOM 1602 C CA . LEU B 1 41 ? 24.709 -26.696 -26.495 1.00 20.36 30 LEU B CA 1
ATOM 1603 C C . LEU B 1 41 ? 24.569 -28.184 -26.156 1.00 22.27 30 LEU B C 1
ATOM 1604 O O . LEU B 1 41 ? 24.988 -28.635 -25.076 1.00 18.48 30 LEU B O 1
ATOM 1609 N N . VAL B 1 42 ? 23.994 -28.948 -27.073 1.00 21.38 31 VAL B N 1
ATOM 1610 C CA . VAL B 1 42 ? 23.741 -30.391 -26.960 1.00 20.67 31 VAL B CA 1
ATOM 1611 C C . VAL B 1 42 ? 24.997 -31.201 -26.787 1.00 21.39 31 VAL B C 1
ATOM 1612 O O . VAL B 1 42 ? 25.002 -32.404 -26.444 1.00 22.07 31 VAL B O 1
ATOM 1616 N N . GLN B 1 43 ? 26.164 -30.578 -26.950 1.00 21.17 32 GLN B N 1
ATOM 1617 C CA . GLN B 1 43 ? 27.450 -31.181 -26.661 1.00 20.27 32 GLN B CA 1
ATOM 1618 C C . GLN B 1 43 ? 27.537 -31.491 -25.167 1.00 21.89 32 GLN B C 1
ATOM 1619 O O . GLN B 1 43 ? 28.395 -32.258 -24.743 1.00 22.24 32 GLN B O 1
ATOM 1625 N N . HIS B 1 44 ? 26.690 -30.888 -24.350 1.00 19.54 33 HIS B N 1
ATOM 1626 C CA . HIS B 1 44 ? 26.670 -31.188 -22.916 1.00 19.69 33 HIS B CA 1
ATOM 1627 C C . HIS B 1 44 ? 25.661 -32.255 -22.500 1.00 16.99 33 HIS B C 1
ATOM 1628 O O . HIS B 1 44 ? 25.632 -32.667 -21.324 1.00 15.78 33 HIS B O 1
ATOM 1635 N N . LYS B 1 45 ? 24.839 -32.683 -23.482 1.00 17.11 34 LYS B N 1
ATOM 1636 C CA . LYS B 1 45 ? 23.880 -33.738 -23.194 1.00 20.86 34 LYS B CA 1
ATOM 1637 C C . LYS B 1 45 ? 24.687 -34.927 -22.681 1.00 23.07 34 LYS B C 1
ATOM 1638 O O . LYS B 1 45 ? 25.811 -35.197 -23.155 1.00 28.51 34 LYS B O 1
ATOM 1644 N N . GLY B 1 46 ? 24.139 -35.658 -21.717 1.00 24.67 35 GLY B N 1
ATOM 1645 C CA . GLY B 1 46 ? 24.998 -36.797 -21.303 1.00 24.90 35 GLY B CA 1
ATOM 1646 C C . GLY B 1 46 ? 25.686 -36.536 -19.981 1.00 22.31 35 GLY B C 1
ATOM 1647 O O . GLY B 1 46 ? 26.042 -37.558 -19.326 1.00 26.02 35 GLY B O 1
ATOM 1648 N N . SER B 1 47 ? 25.832 -35.276 -19.580 1.00 20.43 36 SER B N 1
ATOM 1649 C CA . SER B 1 47 ? 26.438 -34.977 -18.278 1.00 17.13 36 SER B CA 1
ATOM 1650 C C . SER B 1 47 ? 25.651 -33.844 -17.633 1.00 16.53 36 SER B C 1
ATOM 1651 O O . SER B 1 47 ? 25.024 -33.043 -18.335 1.00 16.23 36 SER B O 1
ATOM 1654 N N . PRO B 1 48 ? 25.612 -33.738 -16.312 1.00 14.99 37 PRO B N 1
ATOM 1655 C CA . PRO B 1 48 ? 24.901 -32.597 -15.706 1.00 13.88 37 PRO B CA 1
ATOM 1656 C C . PRO B 1 48 ? 25.623 -31.280 -16.013 1.00 16.28 37 PRO B C 1
ATOM 1657 O O . PRO B 1 48 ? 26.811 -31.264 -16.378 1.00 14.60 37 PRO B O 1
ATOM 1661 N N . LEU B 1 49 ? 24.886 -30.177 -15.819 1.00 15.71 38 LEU B N 1
ATOM 1662 C CA . LEU B 1 49 ? 25.530 -28.867 -15.903 1.00 12.93 38 LEU B CA 1
ATOM 1663 C C . LEU B 1 49 ? 24.821 -27.892 -14.955 1.00 13.94 38 LEU B C 1
ATOM 1664 O O . LEU B 1 49 ? 23.731 -28.217 -14.501 1.00 12.63 38 LEU B O 1
ATOM 1669 N N . LEU B 1 50 ? 25.547 -26.807 -14.689 1.00 13.57 39 LEU B N 1
ATOM 1670 C CA . LEU B 1 50 ? 24.990 -25.728 -13.879 1.00 11.53 39 LEU B CA 1
ATOM 1671 C C . LEU B 1 50 ? 24.972 -24.443 -14.744 1.00 10.64 39 LEU B C 1
ATOM 1672 O O . LEU B 1 50 ? 26.059 -24.132 -15.265 1.00 13.32 39 LEU B O 1
ATOM 1677 N N . ILE B 1 51 ? 23.829 -23.806 -14.815 1.00 9.27 40 ILE B N 1
ATOM 1678 C CA . ILE B 1 51 ? 23.685 -22.606 -15.647 1.00 9.87 40 ILE B CA 1
ATOM 1679 C C . ILE B 1 51 ? 23.436 -21.418 -14.711 1.00 9.02 40 ILE B C 1
ATOM 1680 O O . ILE B 1 51 ? 22.401 -21.390 -14.031 1.00 9.90 40 ILE B O 1
ATOM 1685 N N . TYR B 1 52 ? 24.388 -20.488 -14.677 1.00 9.85 41 TYR B N 1
ATOM 1686 C CA . TYR B 1 52 ? 24.336 -19.252 -13.901 1.00 8.46 41 TYR B CA 1
ATOM 1687 C C . TYR B 1 52 ? 23.989 -18.028 -14.727 1.00 10.56 41 TYR B C 1
ATOM 1688 O O . TYR B 1 52 ? 24.403 -17.962 -15.886 1.00 11.00 41 TYR B O 1
ATOM 1697 N N . ASN B 1 53 ? 23.224 -17.090 -14.136 1.00 11.02 42 ASN B N 1
ATOM 1698 C CA . ASN B 1 53 ? 23.143 -15.764 -14.747 1.00 9.54 42 ASN B CA 1
ATOM 1699 C C . ASN B 1 53 ? 24.158 -14.897 -13.987 1.00 11.80 42 ASN B C 1
ATOM 1700 O O . ASN B 1 53 ? 24.282 -15.014 -12.729 1.00 12.65 42 ASN B O 1
ATOM 1705 N N . VAL B 1 54 ? 24.879 -14.069 -14.729 1.00 10.44 43 VAL B N 1
ATOM 1706 C CA . VAL B 1 54 ? 25.939 -13.234 -14.127 1.00 10.75 43 VAL B CA 1
ATOM 1707 C C . VAL B 1 54 ? 25.807 -11.798 -14.610 1.00 13.74 43 VAL B C 1
ATOM 1708 O O . VAL B 1 54 ? 24.866 -11.490 -15.351 1.00 11.42 43 VAL B O 1
ATOM 1712 N N . ALA B 1 55 ? 26.697 -10.919 -14.196 1.00 12.64 44 ALA B N 1
ATOM 1713 C CA . ALA B 1 55 ? 26.715 -9.508 -14.535 1.00 11.71 44 ALA B CA 1
ATOM 1714 C C . ALA B 1 55 ? 28.158 -9.049 -14.354 1.00 12.31 44 ALA B C 1
ATOM 1715 O O . ALA B 1 55 ? 29.059 -9.831 -14.029 1.00 16.70 44 ALA B O 1
ATOM 1717 N N . SER B 1 56 ? 28.370 -7.764 -14.555 1.00 11.52 45 SER B N 1
ATOM 1718 C CA . SER B 1 56 ? 29.665 -7.144 -14.422 1.00 12.90 45 SER B CA 1
ATOM 1719 C C . SER B 1 56 ? 30.203 -7.407 -13.026 1.00 13.00 45 SER B C 1
ATOM 1720 O O . SER B 1 56 ? 29.377 -7.623 -12.122 1.00 14.27 45 SER B O 1
ATOM 1723 N N . LYS B 1 57 ? 31.519 -7.356 -12.883 1.00 10.35 46 LYS B N 1
ATOM 1724 C CA . LYS B 1 57 ? 32.163 -7.628 -11.602 1.00 12.01 46 LYS B CA 1
ATOM 1725 C C . LYS B 1 57 ? 32.250 -6.338 -10.795 1.00 10.98 46 LYS B C 1
ATOM 1726 O O . LYS B 1 57 ? 33.018 -5.436 -11.142 1.00 14.16 46 LYS B O 1
ATOM 1732 N N . CYS B 1 58 ? 31.475 -6.236 -9.719 1.00 11.76 47 CYS B N 1
ATOM 1733 C CA . CYS B 1 58 ? 31.459 -5.050 -8.873 1.00 11.79 47 CYS B CA 1
ATOM 1734 C C . CYS B 1 58 ? 32.184 -5.271 -7.546 1.00 13.51 47 CYS B C 1
ATOM 1735 O O . CYS B 1 58 ? 32.443 -4.317 -6.833 1.00 14.43 47 CYS B O 1
ATOM 1738 N N . GLY B 1 59 ? 32.462 -6.539 -7.232 1.00 14.20 48 GLY B N 1
ATOM 1739 C CA . GLY B 1 59 ? 33.262 -6.916 -6.097 1.00 13.49 48 GLY B CA 1
ATOM 1740 C C . GLY B 1 59 ? 32.633 -8.008 -5.274 1.00 13.67 48 GLY B C 1
ATOM 1741 O O . GLY B 1 59 ? 33.283 -8.640 -4.410 1.00 13.52 48 GLY B O 1
ATOM 1742 N N . TYR B 1 60 ? 31.311 -8.277 -5.376 1.00 12.42 49 TYR B N 1
ATOM 1743 C CA . TYR B 1 60 ? 30.596 -9.158 -4.460 1.00 11.52 49 TYR B CA 1
ATOM 1744 C C . TYR B 1 60 ? 29.625 -10.062 -5.228 1.00 10.19 49 TYR B C 1
ATOM 1745 O O . TYR B 1 60 ? 29.049 -9.529 -6.176 1.00 16.46 49 TYR B O 1
ATOM 1754 N N . THR B 1 61 ? 29.478 -11.339 -4.896 1.00 13.71 50 THR B N 1
ATOM 1755 C CA . THR B 1 61 ? 28.505 -12.198 -5.602 1.00 12.81 50 THR B CA 1
ATOM 1756 C C . THR B 1 61 ? 27.742 -13.107 -4.651 1.00 12.31 50 THR B C 1
ATOM 1757 O O . THR B 1 61 ? 27.122 -14.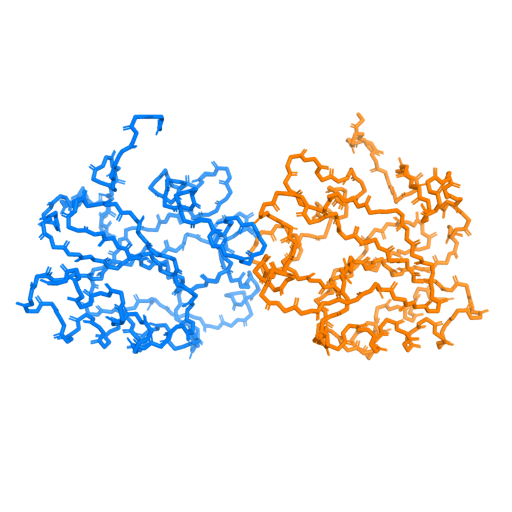103 -5.057 1.00 12.61 50 THR B O 1
ATOM 1761 N N . LYS B 1 62 ? 27.745 -12.803 -3.363 1.00 14.46 51 LYS B N 1
ATOM 1762 C CA . LYS B 1 62 ? 27.158 -13.644 -2.320 1.00 15.37 51 LYS B CA 1
ATOM 1763 C C . LYS B 1 62 ? 27.761 -15.050 -2.314 1.00 13.67 51 LYS B C 1
ATOM 1764 O O . LYS B 1 62 ? 27.203 -16.030 -1.788 1.00 20.71 51 LYS B O 1
ATOM 1770 N N . GLY B 1 63 ? 28.980 -15.177 -2.872 1.00 13.77 52 GLY B N 1
ATOM 1771 C CA . GLY B 1 63 ? 29.636 -16.494 -2.859 1.00 13.23 52 GLY B CA 1
ATOM 1772 C C . GLY B 1 63 ? 29.518 -17.189 -4.187 1.00 11.43 52 GLY B C 1
ATOM 1773 O O . GLY B 1 63 ? 30.110 -18.257 -4.401 1.00 15.46 52 GLY B O 1
ATOM 1774 N N . GLY B 1 64 ? 28.694 -16.655 -5.098 1.00 13.74 53 GLY B N 1
ATOM 1775 C CA . GLY B 1 64 ? 28.446 -17.364 -6.355 1.00 13.33 53 GLY B CA 1
ATOM 1776 C C . GLY B 1 64 ? 29.687 -17.594 -7.177 1.00 11.90 53 GLY B C 1
ATOM 1777 O O . GLY B 1 64 ? 29.838 -18.683 -7.806 1.00 12.44 53 GLY B O 1
ATOM 1778 N N . TYR B 1 65 ? 30.585 -16.618 -7.257 1.00 11.56 54 TYR B N 1
ATOM 1779 C CA . TYR B 1 65 ? 31.718 -16.795 -8.169 1.00 12.71 54 TYR B CA 1
ATOM 1780 C C . TYR B 1 65 ? 32.558 -17.985 -7.708 1.00 11.01 54 TYR B C 1
ATOM 1781 O O . TYR B 1 65 ? 32.982 -18.859 -8.500 1.00 14.34 54 TYR B O 1
ATOM 1790 N N . GLU B 1 66 ? 32.849 -17.983 -6.409 1.00 13.02 55 GLU B N 1
ATOM 1791 C CA A GLU B 1 66 ? 33.606 -19.047 -5.761 0.50 12.99 55 GLU B CA 1
ATOM 1792 C CA B GLU B 1 66 ? 33.666 -19.063 -5.834 0.50 13.04 55 GLU B CA 1
ATOM 1793 C C . GLU B 1 66 ? 32.964 -20.412 -5.884 1.00 11.77 55 GLU B C 1
ATOM 1794 O O . GLU B 1 66 ? 33.581 -21.438 -6.163 1.00 13.43 55 GLU B O 1
ATOM 1805 N N . THR B 1 67 ? 31.669 -20.472 -5.615 1.00 12.73 56 THR B N 1
ATOM 1806 C CA . THR B 1 67 ? 30.991 -21.771 -5.729 1.00 11.28 56 THR B CA 1
ATOM 1807 C C . THR B 1 67 ? 31.019 -22.257 -7.154 1.00 10.27 56 THR B C 1
ATOM 1808 O O . THR B 1 67 ? 31.296 -23.439 -7.414 1.00 13.67 56 THR B O 1
ATOM 1812 N N . ALA B 1 68 ? 30.676 -21.368 -8.107 1.00 11.45 57 ALA B N 1
ATOM 1813 C CA . ALA B 1 68 ? 30.649 -21.769 -9.504 1.00 10.68 57 ALA B CA 1
ATOM 1814 C C . ALA B 1 68 ? 32.027 -22.316 -9.941 1.00 11.61 57 ALA B C 1
ATOM 1815 O O . ALA B 1 68 ? 32.126 -23.352 -10.617 1.00 11.52 57 ALA B O 1
ATOM 1817 N N . THR B 1 69 ? 33.056 -21.533 -9.576 1.00 11.41 58 THR B N 1
ATOM 1818 C CA . THR B 1 69 ? 34.415 -21.910 -9.998 1.00 11.57 58 THR B CA 1
ATOM 1819 C C . THR B 1 69 ? 34.866 -23.189 -9.330 1.00 13.24 58 THR B C 1
ATOM 1820 O O . THR B 1 69 ? 35.548 -24.005 -9.954 1.00 14.90 58 THR B O 1
ATOM 1824 N N . THR B 1 70 ? 34.501 -23.359 -8.047 1.00 14.59 59 THR B N 1
ATOM 1825 C CA . THR B 1 70 ? 34.943 -24.567 -7.335 1.00 15.16 59 THR B CA 1
ATOM 1826 C C . THR B 1 70 ? 34.372 -25.833 -7.949 1.00 14.68 59 THR B C 1
ATOM 1827 O O . THR B 1 70 ? 35.075 -26.794 -8.283 1.00 15.28 59 THR B O 1
ATOM 1831 N N . LEU B 1 71 ? 33.049 -25.836 -8.113 1.00 13.76 60 LEU B N 1
ATOM 1832 C CA . LEU B 1 71 ? 32.361 -26.991 -8.735 1.00 13.48 60 LEU B CA 1
ATOM 1833 C C . LEU B 1 71 ? 32.840 -27.227 -10.153 1.00 12.49 60 LEU B C 1
ATOM 1834 O O . LEU B 1 71 ? 33.039 -28.390 -10.532 1.00 13.78 60 LEU B O 1
ATOM 1839 N N . TYR B 1 72 ? 33.049 -26.162 -10.957 1.00 13.33 61 TYR B N 1
ATOM 1840 C CA . TYR B 1 72 ? 33.593 -26.329 -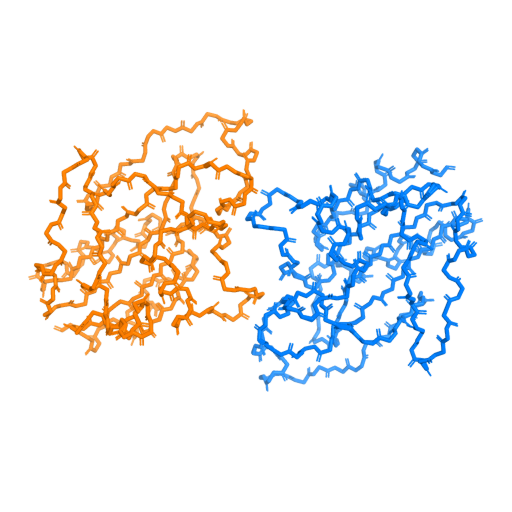12.292 1.00 14.17 61 TYR B CA 1
ATOM 1841 C C . TYR B 1 72 ? 34.895 -27.099 -12.289 1.00 13.89 61 TYR B C 1
ATOM 1842 O O . TYR B 1 72 ? 35.118 -28.128 -12.906 1.00 15.84 61 TYR B O 1
ATOM 1851 N N . ASN B 1 73 ? 35.857 -26.540 -11.537 1.00 12.64 62 ASN B N 1
ATOM 1852 C CA . ASN B 1 73 ? 37.157 -27.231 -11.505 1.00 14.56 62 ASN B CA 1
ATOM 1853 C C . ASN B 1 73 ? 37.124 -28.591 -10.826 1.00 15.98 62 ASN B C 1
ATOM 1854 O O . ASN B 1 73 ? 37.976 -29.465 -11.104 1.00 20.49 62 ASN B O 1
ATOM 1859 N N . LYS B 1 74 ? 36.186 -28.853 -9.937 1.00 15.55 63 LYS B N 1
ATOM 1860 C CA . LYS B 1 74 ? 36.168 -30.098 -9.153 1.00 17.17 63 LYS B CA 1
ATOM 1861 C C . LYS B 1 74 ? 35.623 -31.209 -10.034 1.00 18.19 63 LYS B C 1
ATOM 1862 O O . LYS B 1 74 ? 36.034 -32.375 -9.954 1.00 20.18 63 LYS B O 1
ATOM 1868 N N . TYR B 1 75 ? 34.655 -30.860 -10.882 1.00 16.06 64 TYR B N 1
ATOM 1869 C CA . TYR B 1 75 ? 33.954 -31.951 -11.577 1.00 14.73 64 TYR B CA 1
ATOM 1870 C C . TYR B 1 75 ? 34.100 -31.879 -13.087 1.00 12.33 64 TYR B C 1
ATOM 1871 O O . TYR B 1 75 ? 33.579 -32.817 -13.717 1.00 15.12 64 TYR B O 1
ATOM 1880 N N . LYS B 1 76 ? 34.754 -30.856 -13.674 1.00 12.48 65 LYS B N 1
ATOM 1881 C CA . LYS B 1 76 ? 34.755 -30.836 -15.137 1.00 13.20 65 LYS B CA 1
ATOM 1882 C C . LYS B 1 76 ? 35.377 -32.082 -15.754 1.00 14.86 65 LYS B C 1
ATOM 1883 O O . LYS B 1 76 ? 34.965 -32.498 -16.847 1.00 18.92 65 LYS B O 1
ATOM 1889 N N . SER B 1 77 ? 36.360 -32.721 -15.108 1.00 14.39 66 SER B N 1
ATOM 1890 C CA . SER B 1 77 ? 36.966 -33.876 -15.783 1.00 17.35 66 SER B CA 1
ATOM 1891 C C . SER B 1 77 ? 35.973 -35.022 -15.944 1.00 20.39 66 SER B C 1
ATOM 1892 O O . SER B 1 77 ? 36.259 -35.931 -16.736 1.00 20.91 66 SER B O 1
ATOM 1895 N N . GLN B 1 78 ? 34.848 -34.979 -15.222 1.00 19.48 67 GLN B N 1
ATOM 1896 C CA A GLN B 1 78 ? 33.867 -36.064 -15.448 0.50 20.38 67 GLN B CA 1
ATOM 1897 C CA B GLN B 1 78 ? 33.807 -36.004 -15.353 0.50 19.86 67 GLN B CA 1
ATOM 1898 C C . GLN B 1 78 ? 32.767 -35.620 -16.393 1.00 18.72 67 GLN B C 1
ATOM 1899 O O . GLN B 1 78 ? 31.774 -36.341 -16.597 1.00 23.30 67 GLN B O 1
ATOM 1910 N N . GLY B 1 79 ? 32.940 -34.455 -17.023 1.00 17.09 68 GLY B N 1
ATOM 1911 C CA . GLY B 1 79 ? 31.918 -34.065 -18.011 1.00 21.92 68 GLY B CA 1
ATOM 1912 C C . GLY B 1 79 ? 31.002 -32.962 -17.559 1.00 21.36 68 GLY B C 1
ATOM 1913 O O . GLY B 1 79 ? 30.178 -32.404 -18.274 1.00 20.03 68 GLY B O 1
ATOM 1914 N N . PHE B 1 80 ? 31.083 -32.573 -16.292 1.00 18.91 69 PHE B N 1
ATOM 1915 C CA . PHE B 1 80 ? 30.227 -31.509 -15.824 1.00 17.47 69 PHE B CA 1
ATOM 1916 C C . PHE B 1 80 ? 30.649 -30.148 -16.356 1.00 17.50 69 PHE B C 1
ATOM 1917 O O . PHE B 1 80 ? 31.836 -29.852 -16.548 1.00 19.29 69 PHE B O 1
ATOM 1925 N N . THR B 1 81 ? 29.738 -29.223 -16.636 1.00 16.70 70 THR B N 1
ATOM 1926 C CA . THR B 1 81 ? 30.246 -27.885 -16.976 1.00 15.12 70 THR B CA 1
ATOM 1927 C C . THR B 1 81 ? 29.341 -26.847 -16.311 1.00 12.79 70 THR B C 1
ATOM 1928 O O . THR B 1 81 ? 28.293 -27.184 -15.743 1.00 14.03 70 THR B O 1
ATOM 1932 N N . VAL B 1 82 ? 29.850 -25.613 -16.397 1.00 11.58 71 VAL B N 1
ATOM 1933 C CA . VAL B 1 82 ? 29.186 -24.431 -15.852 1.00 11.16 71 VAL B CA 1
ATOM 1934 C C . VAL B 1 82 ? 29.085 -23.430 -17.000 1.00 12.15 71 VAL B C 1
ATOM 1935 O O . VAL B 1 82 ? 30.091 -23.100 -17.640 1.00 16.15 71 VAL B O 1
ATOM 1939 N N . LEU B 1 83 ? 27.870 -22.952 -17.244 1.00 13.37 72 LEU B N 1
ATOM 1940 C CA . LEU B 1 83 ? 27.667 -22.002 -18.316 1.00 11.32 72 LEU B CA 1
ATOM 1941 C C . LEU B 1 83 ? 27.202 -20.701 -17.659 1.00 11.29 72 LEU B C 1
ATOM 1942 O O . LEU B 1 83 ? 26.349 -20.827 -16.796 1.00 12.80 72 LEU B O 1
ATOM 1947 N N . ALA B 1 84 ? 27.744 -19.574 -18.113 1.00 11.21 73 ALA B N 1
ATOM 1948 C CA . ALA B 1 84 ? 27.332 -18.275 -17.603 1.00 11.99 73 ALA B CA 1
ATOM 1949 C C . ALA B 1 84 ? 26.646 -17.465 -18.712 1.00 9.48 73 ALA B C 1
ATOM 1950 O O . ALA B 1 84 ? 27.174 -17.279 -19.800 1.00 12.48 73 ALA B O 1
ATOM 1952 N N . PHE B 1 85 ? 25.466 -16.963 -18.390 1.00 10.16 74 PHE B N 1
ATOM 1953 C CA . PHE B 1 85 ? 24.730 -16.030 -19.225 1.00 10.21 74 PHE B CA 1
ATOM 1954 C C . PHE B 1 85 ? 24.779 -14.628 -18.608 1.00 9.07 74 PHE B C 1
ATOM 1955 O O . PHE B 1 85 ? 24.142 -14.463 -17.536 1.00 10.75 74 PHE B O 1
ATOM 1963 N N A PRO B 1 86 ? 25.498 -13.665 -19.163 0.50 9.93 75 PRO B N 1
ATOM 1964 N N B PRO B 1 86 ? 25.462 -13.663 -19.216 0.50 9.93 75 PRO B N 1
ATOM 1965 C CA A PRO B 1 86 ? 25.476 -12.308 -18.590 0.50 9.91 75 PRO B CA 1
ATOM 1966 C CA B PRO B 1 86 ? 25.467 -12.285 -18.712 0.50 10.25 75 PRO B CA 1
ATOM 1967 C C A PRO B 1 86 ? 24.165 -11.623 -18.957 0.50 11.09 75 PRO B C 1
ATOM 1968 C C B PRO B 1 86 ? 24.167 -11.555 -19.020 0.50 11.12 75 PRO B C 1
ATOM 1969 O O A PRO B 1 86 ? 23.659 -11.825 -20.057 0.50 11.83 75 PRO B O 1
ATOM 1970 O O B PRO B 1 86 ? 23.652 -11.626 -20.132 0.50 12.10 75 PRO B O 1
ATOM 1977 N N . SER B 1 87 ? 23.643 -10.838 -18.025 1.00 11.19 76 SER B N 1
ATOM 1978 C CA . SER B 1 87 ? 22.457 -10.039 -18.367 1.00 12.56 76 SER B CA 1
ATOM 1979 C C . SER B 1 87 ? 22.872 -8.864 -19.235 1.00 14.22 76 SER B C 1
ATOM 1980 O O . SER B 1 87 ? 23.976 -8.296 -19.071 1.00 16.88 76 SER B O 1
ATOM 1983 N N . ASN B 1 88 ? 21.971 -8.433 -20.118 1.00 12.59 77 ASN B N 1
ATOM 1984 C CA . ASN B 1 88 ? 22.280 -7.199 -20.841 1.00 12.26 77 ASN B CA 1
ATOM 1985 C C . ASN B 1 88 ? 21.941 -5.902 -20.077 1.00 14.50 77 ASN B C 1
ATOM 1986 O O . ASN B 1 88 ? 22.207 -4.837 -20.631 1.00 17.02 77 ASN B O 1
ATOM 1991 N N . GLN B 1 89 ? 21.339 -6.009 -18.905 1.00 13.04 78 GLN B N 1
ATOM 1992 C CA . GLN B 1 89 ? 20.954 -4.901 -18.041 1.00 13.52 78 GLN B CA 1
ATOM 1993 C C . GLN B 1 89 ? 19.912 -4.019 -18.707 1.00 16.02 78 GLN B C 1
ATOM 1994 O O . GLN B 1 89 ? 19.760 -2.870 -18.302 1.00 19.03 78 GLN B O 1
ATOM 2000 N N . PHE B 1 90 ? 19.230 -4.632 -19.678 1.00 13.05 79 PHE B N 1
ATOM 2001 C CA . PHE B 1 90 ? 18.234 -3.782 -20.373 1.00 13.27 79 PHE B CA 1
ATOM 2002 C C . PHE B 1 90 ? 16.828 -3.885 -19.805 1.00 13.71 79 PHE B C 1
ATOM 2003 O O . PHE B 1 90 ? 16.165 -4.916 -19.662 1.00 14.92 79 PHE B O 1
ATOM 2011 N N . GLY B 1 91 ? 16.317 -2.701 -19.472 1.00 16.62 80 GLY B N 1
ATOM 2012 C CA . GLY B 1 91 ? 15.096 -2.591 -18.690 1.00 18.56 80 GLY B CA 1
ATOM 2013 C C . GLY B 1 91 ? 15.571 -2.506 -17.218 1.00 18.34 80 GLY B C 1
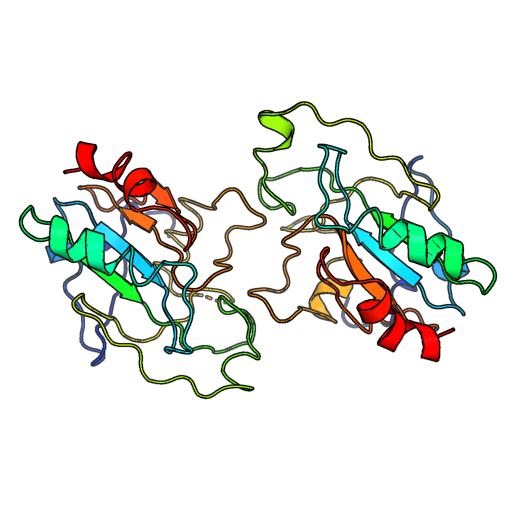ATOM 2014 O O . GLY B 1 91 ? 16.751 -2.743 -16.893 1.00 35.03 80 GLY B O 1
ATOM 2015 N N . GLY B 1 92 ? 14.675 -2.125 -16.334 1.00 20.46 81 GLY B N 1
ATOM 2016 C CA . GLY B 1 92 ? 15.062 -2.037 -14.934 1.00 22.22 81 GLY B CA 1
ATOM 2017 C C . GLY B 1 92 ? 14.499 -3.238 -14.179 1.00 19.15 81 GLY B C 1
ATOM 2018 O O . GLY B 1 92 ? 14.281 -3.144 -12.974 1.00 22.38 81 GLY B O 1
ATOM 2019 N N . GLN B 1 93 ? 14.279 -4.351 -14.886 1.00 13.89 82 GLN B N 1
ATOM 2020 C CA . GLN B 1 93 ? 13.769 -5.574 -14.295 1.00 13.62 82 GLN B CA 1
ATOM 2021 C C . GLN B 1 93 ? 14.784 -6.704 -14.288 1.00 10.85 82 GLN B C 1
ATOM 2022 O O . GLN B 1 93 ? 14.398 -7.847 -13.931 1.00 10.92 82 GLN B O 1
ATOM 2028 N N . GLU B 1 94 ? 16.045 -6.426 -14.646 1.00 13.31 83 GLU B N 1
ATOM 2029 C CA . GLU B 1 94 ? 17.046 -7.520 -14.648 1.00 12.38 83 GLU B CA 1
ATOM 2030 C C . GLU B 1 94 ? 17.466 -7.849 -13.227 1.00 11.48 83 GLU B C 1
ATOM 2031 O O . GLU B 1 94 ? 17.186 -7.099 -12.253 1.00 13.91 83 GLU B O 1
ATOM 2037 N N . PRO B 1 95 ? 18.111 -8.995 -12.987 1.00 9.29 84 PRO B N 1
ATOM 2038 C CA . PRO B 1 95 ? 18.475 -9.367 -11.627 1.00 10.88 84 PRO B CA 1
ATOM 2039 C C . PRO B 1 95 ? 19.385 -8.352 -10.968 1.00 10.61 84 PRO B C 1
ATOM 2040 O O . PRO B 1 95 ? 20.093 -7.581 -11.608 1.00 13.56 84 PRO B O 1
ATOM 2044 N N A GLY B 1 96 ? 19.333 -8.364 -9.634 0.50 13.02 85 GLY B N 1
ATOM 2045 N N B GLY B 1 96 ? 19.365 -8.373 -9.632 0.50 12.93 85 GLY B N 1
ATOM 2046 C CA A GLY B 1 96 ? 20.177 -7.515 -8.831 0.50 13.04 85 GLY B CA 1
ATOM 2047 C CA B GLY B 1 96 ? 20.252 -7.516 -8.877 0.50 13.30 85 GLY B CA 1
ATOM 2048 C C A GLY B 1 96 ? 19.665 -6.089 -8.748 0.50 11.84 85 GLY B C 1
ATOM 2049 C C B GLY B 1 96 ? 19.749 -6.080 -8.858 0.50 11.71 85 GLY B C 1
ATOM 2050 O O A GLY B 1 96 ? 18.548 -5.803 -9.191 0.50 12.05 85 GLY B O 1
ATOM 2051 O O B GLY B 1 96 ? 18.704 -5.809 -9.458 0.50 13.93 85 GLY B O 1
ATOM 2052 N N . ASN B 1 97 ? 20.516 -5.246 -8.162 1.00 14.14 86 ASN B N 1
ATOM 2053 C CA . ASN B 1 97 ? 20.222 -3.830 -7.936 1.00 14.09 86 ASN B CA 1
ATOM 2054 C C . ASN B 1 97 ? 20.613 -2.984 -9.128 1.00 14.81 86 ASN B C 1
ATOM 2055 O O . ASN B 1 97 ? 21.780 -2.887 -9.502 1.00 16.47 86 ASN B O 1
ATOM 2060 N N . GLU B 1 98 ? 19.637 -2.364 -9.796 1.00 15.99 87 GLU B N 1
ATOM 2061 C CA . GLU B 1 98 ? 19.966 -1.755 -11.076 1.00 20.82 87 GLU B CA 1
ATOM 2062 C C . GLU B 1 98 ? 20.928 -0.587 -10.945 1.00 23.25 87 GLU B C 1
ATOM 2063 O O . GLU B 1 98 ? 21.615 -0.171 -11.894 1.00 25.13 87 GLU B O 1
ATOM 2069 N N . GLU B 1 99 ? 20.960 -0.047 -9.735 1.00 24.97 88 GLU B N 1
ATOM 2070 C CA . GLU B 1 99 ? 21.699 1.163 -9.416 1.00 27.11 88 GLU B CA 1
ATOM 2071 C C . GLU B 1 99 ? 23.176 0.870 -9.191 1.00 28.44 88 GLU B C 1
ATOM 2072 O O . GLU B 1 99 ? 24.025 1.752 -9.134 1.00 28.37 88 GLU B O 1
ATOM 2078 N N . GLU B 1 100 ? 23.506 -0.415 -9.046 1.00 27.88 89 GLU B N 1
ATOM 2079 C CA . GLU B 1 100 ? 24.881 -0.796 -8.727 1.00 21.48 89 GLU B CA 1
ATOM 2080 C C . GLU B 1 100 ? 25.886 -0.387 -9.789 1.00 22.26 89 GLU B C 1
ATOM 2081 O O . GLU B 1 100 ? 26.903 0.271 -9.487 1.00 19.25 89 GLU B O 1
ATOM 2087 N N . ILE B 1 101 ? 25.651 -0.784 -11.037 1.00 19.45 90 ILE B N 1
ATOM 2088 C CA . ILE B 1 101 ? 26.531 -0.436 -12.150 1.00 23.00 90 ILE B CA 1
ATOM 2089 C C . ILE B 1 101 ? 26.529 1.054 -12.477 1.00 21.61 90 ILE B C 1
ATOM 2090 O O . ILE B 1 101 ? 27.441 1.531 -13.152 1.00 25.43 90 ILE B O 1
ATOM 2095 N N . LYS B 1 102 ? 25.518 1.763 -12.013 1.00 24.61 91 LYS B N 1
ATOM 2096 C CA . LYS B 1 102 ? 25.382 3.212 -12.183 1.00 24.70 91 LYS B CA 1
ATOM 2097 C C . LYS B 1 102 ? 26.303 3.970 -11.237 1.00 26.18 91 LYS B C 1
ATOM 2098 O O . LYS B 1 102 ? 27.060 4.905 -11.536 1.00 30.39 91 LYS B O 1
ATOM 2104 N N . GLU B 1 103 ? 26.166 3.510 -9.987 1.00 18.09 92 GLU B N 1
ATOM 2105 C CA . GLU B 1 103 ? 26.806 4.253 -8.909 1.00 18.95 92 GLU B CA 1
ATOM 2106 C C . GLU B 1 103 ? 28.253 3.820 -8.732 1.00 19.93 92 GLU B C 1
ATOM 2107 O O . GLU B 1 103 ? 29.022 4.645 -8.246 1.00 21.05 92 GLU B O 1
ATOM 2113 N N . PHE B 1 104 ? 28.641 2.621 -9.094 1.00 15.39 93 PHE B N 1
ATOM 2114 C CA . PHE B 1 104 ? 29.987 2.109 -8.823 1.00 12.74 93 PHE B CA 1
ATOM 2115 C C . PHE B 1 104 ? 30.692 1.633 -10.087 1.00 14.54 93 PHE B C 1
ATOM 2116 O O . PHE B 1 104 ? 29.985 1.309 -11.059 1.00 16.97 93 PHE B O 1
ATOM 2124 N N . VAL B 1 105 ? 32.022 1.529 -10.030 1.00 13.09 94 VAL B N 1
ATOM 2125 C CA . VAL B 1 105 ? 32.784 0.962 -11.137 1.00 13.70 94 VAL B CA 1
ATOM 2126 C C . VAL B 1 105 ? 32.717 -0.549 -11.093 1.00 13.99 94 VAL B C 1
ATOM 2127 O O . VAL B 1 105 ? 33.062 -1.104 -10.048 1.00 13.83 94 VAL B O 1
ATOM 2131 N N . CYS B 1 106 ? 32.279 -1.169 -12.186 1.00 16.23 95 CYS B N 1
ATOM 2132 C CA . CYS B 1 106 ? 32.223 -2.626 -12.275 1.00 17.36 95 CYS B CA 1
ATOM 2133 C C . CYS B 1 106 ? 32.979 -2.961 -13.553 1.00 18.63 95 CYS B C 1
ATOM 2134 O O . CYS B 1 106 ? 32.916 -2.107 -14.460 1.00 27.94 95 CYS B O 1
ATOM 2137 N N . THR B 1 107 ? 33.672 -4.090 -13.585 1.00 12.36 96 THR B N 1
ATOM 2138 C CA . THR B 1 107 ? 34.449 -4.428 -14.776 1.00 13.66 96 THR B CA 1
ATOM 2139 C C . THR B 1 107 ? 33.958 -5.699 -15.413 1.00 12.94 96 THR B C 1
ATOM 2140 O O . THR B 1 107 ? 33.017 -6.343 -14.936 1.00 13.92 96 THR B O 1
ATOM 2144 N N . LYS B 1 108 ? 34.576 -6.050 -16.555 1.00 16.46 97 LYS B N 1
ATOM 2145 C CA . LYS B 1 108 ? 33.989 -7.145 -17.340 1.00 16.39 97 LYS B CA 1
ATOM 2146 C C . LYS B 1 108 ? 34.126 -8.475 -16.606 1.00 14.47 97 LYS B C 1
ATOM 2147 O O . LYS B 1 108 ? 35.181 -8.743 -16.031 1.00 15.57 97 LYS B O 1
ATOM 2153 N N . PHE B 1 109 ? 33.093 -9.296 -16.677 1.00 12.99 98 PHE B N 1
ATOM 2154 C CA . PHE B 1 109 ? 33.094 -10.602 -16.008 1.00 14.17 98 PHE B CA 1
ATOM 2155 C C . PHE B 1 109 ? 33.991 -11.607 -16.726 1.00 12.94 98 PHE B C 1
ATOM 2156 O O . PHE B 1 109 ? 33.911 -11.739 -17.948 1.00 14.99 98 PHE B O 1
ATOM 2164 N N . LYS B 1 110 ? 34.836 -12.267 -15.952 1.00 12.95 99 LYS B N 1
ATOM 2165 C CA . LYS B 1 110 ? 35.787 -13.234 -16.506 1.00 14.05 99 LYS B CA 1
ATOM 2166 C C . LYS B 1 110 ? 35.729 -14.487 -15.664 1.00 12.97 99 LYS B C 1
ATOM 2167 O O . LYS B 1 110 ? 35.548 -14.395 -14.472 1.00 14.49 99 LYS B O 1
ATOM 2173 N N . ALA B 1 111 ? 35.896 -15.639 -16.297 1.00 12.47 100 ALA B N 1
ATOM 2174 C CA . ALA B 1 111 ? 35.820 -16.889 -15.548 1.00 11.22 100 ALA B CA 1
ATOM 2175 C C . ALA B 1 111 ? 36.552 -17.968 -16.340 1.00 10.71 100 ALA B C 1
ATOM 2176 O O . ALA B 1 111 ? 36.906 -17.730 -17.503 1.00 14.65 100 ALA B O 1
ATOM 2178 N N . GLU B 1 112 ? 36.746 -19.116 -15.716 1.00 13.78 101 GLU B N 1
ATOM 2179 C CA . GLU B 1 112 ? 37.414 -20.265 -16.317 1.00 14.01 101 GLU B CA 1
ATOM 2180 C C . GLU B 1 112 ? 36.426 -21.055 -17.158 1.00 14.44 101 GLU B C 1
ATOM 2181 O O . GLU B 1 112 ? 36.812 -21.784 -18.050 1.00 20.63 101 GLU B O 1
ATOM 2187 N N . PHE B 1 113 ? 35.138 -20.910 -16.885 1.00 13.72 102 PHE B N 1
ATOM 2188 C CA . PHE B 1 113 ? 34.105 -21.644 -17.614 1.00 11.63 102 PHE B CA 1
ATOM 2189 C C . PHE B 1 113 ? 33.479 -20.774 -18.674 1.00 11.95 102 PHE B C 1
ATOM 2190 O O . PHE B 1 113 ? 33.618 -19.548 -18.697 1.00 13.92 102 PHE B O 1
ATOM 2198 N N . PRO B 1 114 ? 32.775 -21.360 -19.629 1.00 12.69 103 PRO B N 1
ATOM 2199 C CA . PRO B 1 114 ? 32.230 -20.582 -20.759 1.00 12.66 103 PRO B CA 1
ATOM 2200 C C . PRO B 1 114 ? 31.232 -19.524 -20.361 1.00 9.33 103 PRO B C 1
ATOM 2201 O O . PRO B 1 114 ? 30.371 -19.749 -19.491 1.00 12.82 103 PRO B O 1
ATOM 2205 N N . ILE B 1 115 ? 31.370 -18.378 -21.032 1.00 10.34 104 ILE B N 1
ATOM 2206 C CA . ILE B 1 115 ? 30.508 -17.222 -20.856 1.00 12.83 104 ILE B CA 1
ATOM 2207 C C . ILE B 1 115 ? 29.808 -16.967 -22.180 1.00 13.78 104 ILE B C 1
ATOM 2208 O O . ILE B 1 115 ? 30.457 -16.823 -23.208 1.00 13.77 104 ILE B O 1
ATOM 2213 N N . MET B 1 116 ? 28.479 -16.924 -22.140 1.00 12.49 105 MET B N 1
ATOM 2214 C CA . MET B 1 116 ? 27.712 -16.809 -23.379 1.00 12.35 105 MET B CA 1
ATOM 2215 C C . MET B 1 116 ? 27.403 -15.354 -23.734 1.00 10.81 105 MET B C 1
ATOM 2216 O O . MET B 1 116 ? 27.705 -14.440 -22.948 1.00 11.64 105 MET B O 1
ATOM 2221 N N . ALA B 1 117 ? 26.759 -15.112 -24.890 1.00 12.22 106 ALA B N 1
ATOM 2222 C CA . ALA B 1 117 ? 26.310 -13.760 -25.262 1.00 12.34 106 ALA B CA 1
ATOM 2223 C C . ALA B 1 117 ? 25.349 -13.175 -24.234 1.00 10.79 106 ALA B C 1
ATOM 2224 O O . ALA B 1 117 ? 24.613 -13.948 -23.587 1.00 12.08 106 ALA B O 1
ATOM 2226 N N . LYS B 1 118 ? 25.295 -11.844 -24.062 1.00 11.75 107 LYS B N 1
ATOM 2227 C CA . LYS B 1 118 ? 24.366 -11.266 -23.102 1.00 11.02 107 LYS B CA 1
ATOM 2228 C C . LYS B 1 118 ? 22.918 -11.477 -23.555 1.00 13.29 107 LYS B C 1
ATOM 2229 O O . LYS B 1 118 ? 22.622 -11.551 -24.766 1.00 13.00 107 LYS B O 1
ATOM 2235 N N . ILE B 1 119 ? 22.029 -11.514 -22.540 1.00 11.21 108 ILE B N 1
ATOM 2236 C CA . ILE B 1 119 ? 20.629 -11.795 -22.801 1.00 12.13 108 ILE B CA 1
ATOM 2237 C C . ILE B 1 119 ? 19.751 -11.004 -21.827 1.00 11.60 108 ILE B C 1
ATOM 2238 O O . ILE B 1 119 ? 20.270 -10.592 -20.801 1.00 10.59 108 ILE B O 1
ATOM 2243 N N . ASN B 1 120 ? 18.445 -10.856 -22.123 1.00 10.18 109 ASN B N 1
ATOM 2244 C CA . ASN B 1 120 ? 17.544 -10.597 -21.005 1.00 9.96 109 ASN B CA 1
ATOM 2245 C C . ASN B 1 120 ? 17.197 -11.884 -20.242 1.00 10.47 109 ASN B C 1
ATOM 2246 O O . ASN B 1 120 ? 16.868 -12.922 -20.814 1.00 12.23 109 ASN B O 1
ATOM 2251 N N . VAL B 1 121 ? 17.224 -11.828 -18.918 1.00 11.54 110 VAL B N 1
ATOM 2252 C CA . VAL B 1 121 ? 16.871 -12.901 -17.992 1.00 12.20 110 VAL B CA 1
ATOM 2253 C C . VAL B 1 121 ? 15.409 -12.762 -17.600 1.00 10.40 110 VAL B C 1
ATOM 2254 O O . VAL B 1 121 ? 14.701 -13.760 -17.409 1.00 10.10 110 VAL B O 1
ATOM 2258 N N . ASN B 1 122 ? 14.920 -11.510 -17.480 1.00 9.81 111 ASN B N 1
ATOM 2259 C CA . ASN B 1 122 ? 13.583 -11.233 -16.989 1.00 9.93 111 ASN B CA 1
ATOM 2260 C C . ASN B 1 122 ? 12.816 -10.330 -17.955 1.00 13.53 111 ASN B C 1
ATOM 2261 O O . ASN B 1 122 ? 13.441 -9.861 -18.933 1.00 12.11 111 ASN B O 1
ATOM 2266 N N . GLY B 1 123 ? 11.529 -10.120 -17.725 1.00 13.28 112 GLY B N 1
ATOM 2267 C CA . GLY B 1 123 ? 10.674 -9.217 -18.467 1.00 12.86 112 GLY B CA 1
ATOM 2268 C C . GLY B 1 123 ? 10.212 -9.770 -19.811 1.00 14.71 112 GLY B C 1
ATOM 2269 O O . GLY B 1 123 ? 10.347 -10.980 -20.078 1.00 14.25 112 GLY B O 1
ATOM 2270 N N . GLU B 1 124 ? 9.672 -8.878 -20.652 1.00 13.19 113 GLU B N 1
ATOM 2271 C CA A GLU B 1 124 ? 9.022 -9.307 -21.895 0.50 14.53 113 GLU B CA 1
ATOM 2272 C CA B GLU B 1 124 ? 9.013 -9.328 -21.885 0.50 14.11 113 GLU B CA 1
ATOM 2273 C C . GLU B 1 124 ? 9.945 -9.974 -22.916 1.00 15.65 113 GLU B C 1
ATOM 2274 O O . GLU B 1 124 ? 9.462 -10.820 -23.731 1.00 17.47 113 GLU B O 1
ATOM 2285 N N . ASN B 1 125 ? 11.213 -9.606 -22.885 1.00 11.76 114 ASN B N 1
ATOM 2286 C CA . ASN B 1 125 ? 12.188 -10.095 -23.854 1.00 12.83 114 ASN B CA 1
ATOM 2287 C C . ASN B 1 125 ? 13.034 -11.198 -23.231 1.00 12.02 114 ASN B C 1
ATOM 2288 O O . ASN B 1 125 ? 14.061 -11.541 -23.802 1.00 11.36 114 ASN B O 1
ATOM 2293 N N . ALA B 1 126 ? 12.686 -11.757 -22.067 1.00 11.73 115 ALA B N 1
ATOM 2294 C CA . ALA B 1 126 ? 13.538 -12.796 -21.452 1.00 10.44 115 ALA B CA 1
ATOM 2295 C C . ALA B 1 126 ? 13.739 -13.938 -22.443 1.00 10.37 115 ALA B C 1
ATOM 2296 O O . ALA B 1 126 ? 12.846 -14.361 -23.192 1.00 11.39 115 ALA B O 1
ATOM 2298 N N . HIS B 1 127 ? 14.964 -14.426 -22.457 1.00 8.70 116 HIS B N 1
ATOM 2299 C CA . HIS B 1 127 ? 15.276 -15.486 -23.454 1.00 10.35 116 HIS B CA 1
ATOM 2300 C C . HIS B 1 127 ? 14.428 -16.703 -23.165 1.00 10.22 116 HIS B C 1
ATOM 2301 O O . HIS B 1 127 ? 14.257 -17.000 -21.976 1.00 10.54 116 HIS B O 1
ATOM 2308 N N . PRO B 1 128 ? 13.869 -17.357 -24.163 1.00 11.64 117 PRO B N 1
ATOM 2309 C CA . PRO B 1 128 ? 13.024 -18.546 -23.950 1.00 11.34 117 PRO B CA 1
ATOM 2310 C C . PRO B 1 128 ? 13.694 -19.623 -23.114 1.00 12.47 117 PRO B C 1
ATOM 2311 O O . PRO B 1 128 ? 12.972 -20.358 -22.416 1.00 11.94 117 PRO B O 1
ATOM 2315 N N . LEU B 1 129 ? 15.036 -19.741 -23.190 1.00 12.09 118 LEU B N 1
ATOM 2316 C CA . LEU B 1 129 ? 15.696 -20.717 -22.315 1.00 11.34 118 LEU B CA 1
ATOM 2317 C C . LEU B 1 129 ? 15.397 -20.387 -20.856 1.00 10.14 118 LEU B C 1
ATOM 2318 O O . LEU B 1 129 ? 15.094 -21.245 -20.013 1.00 12.55 118 LEU B O 1
ATOM 2323 N N . TYR B 1 130 ? 15.523 -19.100 -20.515 1.00 9.70 119 TYR B N 1
ATOM 2324 C CA . TYR B 1 130 ? 15.246 -18.696 -19.143 1.00 10.29 119 TYR B CA 1
ATOM 2325 C C . TYR B 1 130 ? 13.755 -18.792 -18.855 1.00 10.82 119 TYR B C 1
ATOM 2326 O O . TYR B 1 130 ? 13.356 -19.188 -17.747 1.00 11.38 119 TYR B O 1
ATOM 2335 N N . GLU B 1 131 ? 12.885 -18.483 -19.823 1.00 11.10 120 GLU B N 1
ATOM 2336 C CA A GLU B 1 131 ? 11.467 -18.679 -19.409 0.50 11.17 120 GLU B CA 1
ATOM 2337 C CA B GLU B 1 131 ? 11.451 -18.721 -19.587 0.50 11.63 120 GLU B CA 1
ATOM 2338 C C . GLU B 1 131 ? 11.160 -20.159 -19.177 1.00 9.98 120 GLU B C 1
ATOM 2339 O O . GLU B 1 131 ? 10.390 -20.429 -18.223 1.00 12.12 120 GLU B O 1
ATOM 2350 N N . TYR B 1 132 ? 11.787 -21.077 -19.922 1.00 10.66 121 TYR B N 1
ATOM 2351 C CA . TYR B 1 132 ? 11.657 -22.534 -19.672 1.00 11.42 121 TYR B CA 1
ATOM 2352 C C . TYR B 1 132 ? 12.231 -22.908 -18.324 1.00 12.52 121 TYR B C 1
ATOM 2353 O O . TYR B 1 132 ? 11.576 -23.626 -17.539 1.00 11.88 121 TYR B O 1
ATOM 2362 N N . MET B 1 133 ? 13.462 -22.475 -17.981 1.00 10.34 122 MET B N 1
ATOM 2363 C CA . MET B 1 133 ? 14.036 -22.913 -16.706 1.00 10.02 122 MET B CA 1
ATOM 2364 C C . MET B 1 133 ? 13.244 -22.369 -15.530 1.00 9.48 122 MET B C 1
ATOM 2365 O O . MET B 1 133 ? 13.011 -23.050 -14.527 1.00 10.25 122 MET B O 1
ATOM 2370 N N . LYS B 1 134 ? 12.832 -21.101 -15.691 1.00 10.19 123 LYS B N 1
ATOM 2371 C CA . LYS B 1 134 ? 12.142 -20.382 -14.622 1.00 10.30 123 LYS B CA 1
ATOM 2372 C C . LYS B 1 134 ? 10.778 -21.008 -14.382 1.00 11.91 123 LYS B C 1
ATOM 2373 O O . LYS B 1 134 ? 10.326 -21.158 -13.248 1.00 12.67 123 LYS B O 1
ATOM 2379 N N . LYS B 1 135 ? 10.117 -21.418 -15.485 1.00 15.78 124 LYS B N 1
ATOM 2380 C CA . LYS B 1 135 ? 8.828 -22.035 -15.253 1.00 14.49 124 LYS B CA 1
ATOM 2381 C C . LYS B 1 135 ? 8.964 -23.427 -14.680 1.00 13.99 124 LYS B C 1
ATOM 2382 O O . LYS B 1 135 ? 8.082 -23.861 -13.940 1.00 17.95 124 LYS B O 1
ATOM 2388 N N . THR B 1 136 ? 9.992 -24.156 -15.067 1.00 12.28 125 THR B N 1
ATOM 2389 C CA . THR B 1 136 ? 10.151 -25.535 -14.596 1.00 11.66 125 THR B CA 1
ATOM 2390 C C . THR B 1 136 ? 10.559 -25.613 -13.130 1.00 11.31 125 THR B C 1
ATOM 2391 O O . THR B 1 136 ? 10.120 -26.493 -12.380 1.00 13.93 125 THR B O 1
ATOM 2395 N N . LYS B 1 137 ? 11.402 -24.665 -12.713 1.00 11.67 126 LYS B N 1
ATOM 2396 C CA . LYS B 1 137 ? 11.920 -24.474 -11.362 1.00 12.57 126 LYS B CA 1
ATOM 2397 C C . LYS B 1 137 ? 11.723 -23.027 -10.900 1.00 10.91 126 LYS B C 1
ATOM 2398 O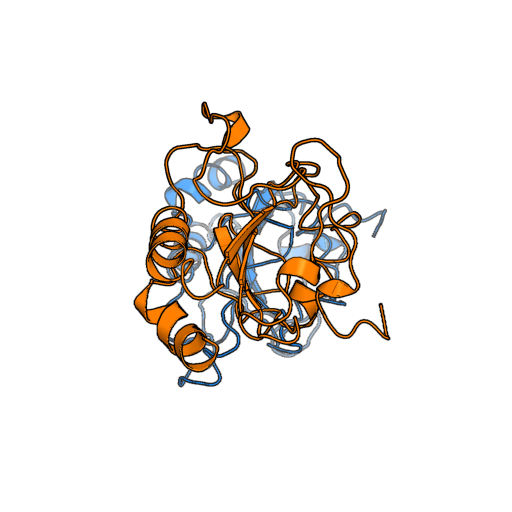 O . LYS B 1 137 ? 12.648 -22.235 -11.013 1.00 11.58 126 LYS B O 1
ATOM 2404 N N . PRO B 1 138 ? 10.523 -22.675 -10.408 1.00 12.71 127 PRO B N 1
ATOM 2405 C CA . PRO B 1 138 ? 10.203 -21.267 -10.096 1.00 12.18 127 PRO B CA 1
ATOM 2406 C C . PRO B 1 138 ? 10.798 -20.816 -8.790 1.00 14.47 127 PRO B C 1
ATOM 2407 O O . PRO B 1 138 ? 10.784 -19.628 -8.434 1.00 13.16 127 PRO B O 1
ATOM 2411 N N . GLY B 1 139 ? 11.377 -21.765 -8.061 1.00 14.15 128 GLY B N 1
ATOM 2412 C CA . GLY B 1 139 ? 11.929 -21.413 -6.757 1.00 16.39 128 GLY B CA 1
ATOM 2413 C C . GLY B 1 139 ? 10.838 -21.248 -5.718 1.00 16.15 128 GLY B C 1
ATOM 2414 O O . GLY B 1 139 ? 9.630 -21.366 -5.968 1.00 18.56 128 GLY B O 1
ATOM 2415 N N . ILE B 1 140 ? 11.313 -20.961 -4.489 1.00 18.98 129 ILE B N 1
ATOM 2416 C CA . ILE B 1 140 ? 10.349 -20.850 -3.388 1.00 16.75 129 ILE B CA 1
ATOM 2417 C C . ILE B 1 140 ? 10.170 -19.405 -2.967 1.00 16.60 129 ILE B C 1
ATOM 2418 O O . ILE B 1 140 ? 9.120 -19.205 -2.327 1.00 17.11 129 ILE B O 1
ATOM 2423 N N . LEU B 1 141 ? 11.051 -18.474 -3.332 1.00 17.23 130 LEU B N 1
ATOM 2424 C CA . LEU B 1 141 ? 10.946 -17.088 -2.879 1.00 16.95 130 LEU B CA 1
ATOM 2425 C C . LEU B 1 141 ? 10.183 -16.270 -3.911 1.00 13.58 130 LEU B C 1
ATOM 2426 O O . LEU B 1 141 ? 10.601 -16.200 -5.094 1.00 14.21 130 LEU B O 1
ATOM 2431 N N . ALA B 1 142 ? 9.086 -15.660 -3.493 1.00 13.88 131 ALA B N 1
ATOM 2432 C CA . ALA B 1 142 ? 8.327 -14.752 -4.375 1.00 12.88 131 ALA B CA 1
ATOM 2433 C C . ALA B 1 142 ? 8.012 -15.386 -5.710 1.00 11.34 131 ALA B C 1
ATOM 2434 O O . ALA B 1 142 ? 7.519 -16.535 -5.755 1.00 10.80 131 ALA B O 1
ATOM 2436 N N . THR B 1 143 ? 8.237 -14.670 -6.826 1.00 9.82 132 THR B N 1
ATOM 2437 C CA . THR B 1 143 ? 7.811 -15.166 -8.132 1.00 10.46 132 THR B CA 1
ATOM 2438 C C . THR B 1 143 ? 8.910 -15.961 -8.813 1.00 9.66 132 THR B C 1
ATOM 2439 O O . THR B 1 143 ? 10.024 -16.129 -8.278 1.00 13.71 132 THR B O 1
ATOM 2443 N N . LYS B 1 144 ? 8.624 -16.417 -10.032 1.00 9.53 133 LYS B N 1
ATOM 2444 C CA . LYS B 1 144 ? 9.650 -17.203 -10.756 1.00 11.18 133 LYS B CA 1
ATOM 2445 C C . LYS B 1 144 ? 10.750 -16.315 -11.310 1.00 10.39 133 LYS B C 1
ATOM 2446 O O . LYS B 1 144 ? 11.737 -16.862 -11.810 1.00 12.43 133 LYS B O 1
ATOM 2452 N N . ALA B 1 145 ? 10.597 -14.992 -11.261 1.00 9.86 134 ALA B N 1
ATOM 2453 C CA . ALA B 1 145 ? 11.648 -14.123 -11.792 1.00 9.44 134 ALA B CA 1
ATOM 2454 C C . ALA B 1 145 ? 13.006 -14.422 -11.171 1.00 13.69 134 ALA B C 1
ATOM 2455 O O . ALA B 1 145 ? 13.143 -14.773 -9.988 1.00 12.16 134 ALA B O 1
ATOM 2457 N N . ILE B 1 146 ? 14.084 -14.168 -11.922 1.00 9.73 135 ILE B N 1
ATOM 2458 C CA . ILE B 1 146 ? 15.416 -14.268 -11.2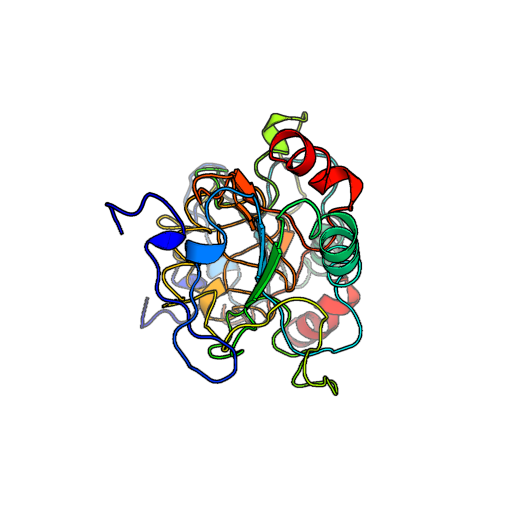71 1.00 10.11 135 ILE B CA 1
ATOM 2459 C C . ILE B 1 146 ? 15.726 -13.006 -10.486 1.00 9.51 135 ILE B C 1
ATOM 2460 O O . ILE B 1 146 ? 15.791 -11.910 -11.075 1.00 10.42 135 ILE B O 1
ATOM 2465 N N . LYS B 1 147 ? 15.919 -13.142 -9.180 1.00 11.45 136 LYS B N 1
ATOM 2466 C CA . LYS B 1 147 ? 16.121 -11.936 -8.357 1.00 11.41 136 LYS B CA 1
ATOM 2467 C C . LYS B 1 147 ? 17.573 -11.474 -8.262 1.00 10.76 136 LYS B C 1
ATOM 2468 O O . LYS B 1 147 ? 17.781 -10.254 -8.169 1.00 13.69 136 LYS B O 1
ATOM 2474 N N . TRP B 1 148 ? 18.524 -12.399 -8.324 1.00 11.55 137 TRP B N 1
ATOM 2475 C CA A TRP B 1 148 ? 19.912 -12.223 -7.968 0.50 12.38 137 TRP B CA 1
ATOM 2476 C CA B TRP B 1 148 ? 19.913 -12.145 -7.994 0.50 12.43 137 TRP B CA 1
ATOM 2477 C C . TRP B 1 148 ? 20.877 -12.607 -9.079 1.00 11.85 137 TRP B C 1
ATOM 2478 O O . TRP B 1 148 ? 20.696 -13.633 -9.739 1.00 9.69 137 TRP B O 1
ATOM 2499 N N . ASN B 1 149 ? 21.937 -11.820 -9.240 1.00 10.66 138 ASN B N 1
ATOM 2500 C CA . ASN B 1 149 ? 23.023 -12.365 -10.035 1.00 9.53 138 ASN B CA 1
ATOM 2501 C C . ASN B 1 149 ? 23.522 -13.661 -9.365 1.00 10.20 138 ASN B C 1
ATOM 2502 O O . ASN B 1 149 ? 23.433 -13.785 -8.138 1.00 11.72 138 ASN B O 1
ATOM 2507 N N . PHE B 1 150 ? 24.098 -14.541 -10.147 1.00 9.44 139 PHE B N 1
ATOM 2508 C CA . PHE B 1 150 ? 24.633 -15.851 -9.752 1.00 9.70 139 PHE B CA 1
ATOM 2509 C C . PHE B 1 150 ? 23.568 -16.809 -9.212 1.00 9.78 139 PHE B C 1
ATOM 2510 O O . PHE B 1 150 ? 23.877 -17.802 -8.540 1.00 10.02 139 PHE B O 1
ATOM 2518 N N . THR B 1 151 ? 22.278 -16.575 -9.538 1.00 10.23 140 THR B N 1
ATOM 2519 C CA . THR B 1 151 ? 21.305 -17.651 -9.437 1.00 9.60 140 THR B CA 1
ATOM 2520 C C . THR B 1 151 ? 21.684 -18.758 -10.420 1.00 9.89 140 THR B C 1
ATOM 2521 O O . THR B 1 151 ? 22.229 -18.485 -11.497 1.00 10.88 140 THR B O 1
ATOM 2525 N N . SER B 1 152 ? 21.455 -20.023 -10.067 1.00 10.60 141 SER B N 1
ATOM 2526 C CA . SER B 1 152 ? 21.787 -21.135 -10.973 1.00 10.36 141 SER B CA 1
ATOM 2527 C C . SER B 1 152 ? 20.648 -22.166 -11.031 1.00 8.86 141 SER B C 1
ATOM 2528 O O . SER B 1 152 ? 19.860 -22.371 -10.118 1.00 10.48 141 SER B O 1
ATOM 2531 N N . PHE B 1 153 ? 20.599 -22.821 -12.192 1.00 8.18 142 PHE B N 1
ATOM 2532 C CA . PHE B 1 153 ? 19.811 -24.013 -12.391 1.00 8.86 142 PHE B CA 1
ATOM 2533 C C . PHE B 1 153 ? 20.715 -25.238 -12.621 1.00 9.51 142 PHE B C 1
ATOM 2534 O O . PHE B 1 153 ? 21.584 -25.213 -13.510 1.00 11.66 142 PHE B O 1
ATOM 2542 N N . LEU B 1 154 ? 20.448 -26.288 -11.834 1.00 10.70 143 LEU B N 1
ATOM 2543 C CA . LEU B 1 154 ? 21.120 -27.573 -12.054 1.00 10.61 143 LEU B CA 1
ATOM 2544 C C . LEU B 1 154 ? 20.360 -28.379 -13.104 1.00 11.17 143 LEU B C 1
ATOM 2545 O O . LEU B 1 154 ? 19.133 -28.551 -12.982 1.00 12.68 143 LEU B O 1
ATOM 2550 N N . ILE B 1 155 ? 21.072 -28.824 -14.132 1.00 11.28 144 ILE B N 1
ATOM 2551 C CA . ILE B 1 155 ? 20.459 -29.512 -15.272 1.00 12.11 144 ILE B CA 1
ATOM 2552 C C . ILE B 1 155 ? 20.906 -30.982 -15.267 1.00 14.41 144 ILE B C 1
ATOM 2553 O O . ILE B 1 155 ? 22.114 -31.189 -15.093 1.00 14.98 144 ILE B O 1
ATOM 2558 N N . ASP B 1 156 ? 19.965 -31.913 -15.472 1.00 12.69 145 ASP B N 1
ATOM 2559 C CA . ASP B 1 156 ? 20.352 -33.346 -15.423 1.00 13.97 145 ASP B CA 1
ATOM 2560 C C . ASP B 1 156 ? 20.927 -33.807 -16.748 1.00 14.67 145 ASP B C 1
ATOM 2561 O O . ASP B 1 156 ? 21.240 -33.035 -17.683 1.00 15.29 145 ASP B O 1
ATOM 2566 N N . ARG B 1 157 ? 21.118 -35.110 -16.943 1.00 17.28 146 ARG B N 1
ATOM 2567 C CA A ARG B 1 157 ? 21.880 -35.616 -18.077 0.50 17.99 146 ARG B CA 1
ATOM 2568 C CA B ARG B 1 157 ? 21.816 -35.725 -18.044 0.50 17.93 146 ARG B CA 1
ATOM 2569 C C . ARG B 1 157 ? 21.047 -35.647 -19.356 1.00 18.45 146 ARG B C 1
ATOM 2570 O O . ARG B 1 157 ? 21.548 -35.831 -20.462 1.00 21.69 146 ARG B O 1
ATOM 2585 N N . ASP B 1 158 ? 19.749 -35.413 -19.175 1.00 20.42 147 ASP B N 1
ATOM 2586 C CA . ASP B 1 158 ? 18.820 -35.345 -20.286 1.00 19.84 147 ASP B CA 1
ATOM 2587 C C . ASP B 1 158 ? 18.537 -33.873 -20.632 1.00 15.56 147 ASP B C 1
ATOM 2588 O O . ASP B 1 158 ? 17.845 -33.613 -21.602 1.00 15.68 147 ASP B O 1
ATOM 2593 N N . GLY B 1 159 ? 19.093 -32.951 -19.853 1.00 15.96 148 GLY B N 1
ATOM 2594 C CA . GLY B 1 159 ? 18.905 -31.519 -20.108 1.00 13.39 148 GLY B CA 1
ATOM 2595 C C . GLY B 1 159 ? 17.688 -30.955 -19.378 1.00 11.73 148 GLY B C 1
ATOM 2596 O O . GLY B 1 159 ? 17.225 -29.845 -19.660 1.00 12.61 148 GLY B O 1
ATOM 2597 N N . VAL B 1 160 ? 17.162 -31.721 -18.413 1.00 15.95 149 VAL B N 1
ATOM 2598 C CA . VAL B 1 160 ? 15.977 -31.212 -17.690 1.00 14.56 149 VAL B CA 1
ATOM 2599 C C . VAL B 1 160 ? 16.425 -30.385 -16.507 1.00 15.90 149 VAL B C 1
ATOM 2600 O O . VAL B 1 160 ? 17.277 -30.837 -15.720 1.00 12.85 149 VAL B O 1
ATOM 2604 N N . PRO B 1 161 ? 15.953 -29.164 -16.300 1.00 12.87 150 PRO B N 1
ATOM 2605 C CA . PRO B 1 161 ? 16.273 -28.477 -15.025 1.00 11.54 150 PRO B CA 1
ATOM 2606 C C . PRO B 1 161 ? 15.632 -29.211 -13.847 1.00 11.92 150 PRO B C 1
ATOM 2607 O O . PRO B 1 161 ? 14.435 -29.509 -13.797 1.00 13.63 150 PRO B O 1
ATOM 2611 N N . VAL B 1 162 ? 16.499 -29.512 -12.849 1.00 11.31 151 VAL B N 1
ATOM 2612 C CA . VAL B 1 162 ? 16.011 -30.302 -11.690 1.00 13.82 151 VAL B CA 1
ATOM 2613 C C . VAL B 1 162 ? 16.147 -29.532 -10.392 1.00 13.93 151 VAL B C 1
ATOM 2614 O O . VAL B 1 162 ? 15.556 -29.871 -9.339 1.00 15.15 151 VAL B O 1
ATOM 2618 N N . GLU B 1 163 ? 16.921 -28.435 -10.371 1.00 13.31 152 GLU B N 1
ATOM 2619 C CA A GLU B 1 163 ? 17.055 -27.625 -9.174 0.50 11.93 152 GLU B CA 1
ATOM 2620 C CA B GLU B 1 163 ? 16.949 -27.593 -9.191 0.50 11.32 152 GLU B CA 1
ATOM 2621 C C . GLU B 1 163 ? 17.367 -26.161 -9.529 1.00 10.88 152 GLU B C 1
ATOM 2622 O O . GLU B 1 163 ? 18.081 -25.875 -10.489 1.00 12.99 152 GLU B O 1
ATOM 2633 N N . ARG B 1 164 ? 16.878 -25.241 -8.738 1.00 13.49 153 ARG B N 1
ATOM 2634 C CA . ARG B 1 164 ? 17.253 -23.836 -8.750 1.00 13.17 153 ARG B CA 1
ATOM 2635 C C . ARG B 1 164 ? 17.949 -23.432 -7.451 1.00 14.68 153 ARG B C 1
ATOM 2636 O O . ARG B 1 164 ? 17.411 -23.698 -6.373 1.00 15.96 153 ARG B O 1
ATOM 2644 N N . PHE B 1 165 ? 19.106 -22.802 -7.545 1.00 12.13 154 PHE B N 1
ATOM 2645 C CA . PHE B 1 165 ? 19.899 -22.448 -6.352 1.00 10.62 154 PHE B CA 1
ATOM 2646 C C . PHE B 1 165 ? 20.097 -20.940 -6.233 1.00 10.73 154 PHE B C 1
ATOM 2647 O O . PHE B 1 165 ? 20.418 -20.295 -7.231 1.00 12.52 154 PHE B O 1
ATOM 2655 N N . SER B 1 166 ? 19.954 -20.397 -5.021 1.00 14.91 155 SER B N 1
ATOM 2656 C CA . SER B 1 166 ? 20.290 -18.978 -4.876 1.00 14.45 155 SER B CA 1
ATOM 2657 C C . SER B 1 166 ? 21.788 -18.789 -4.952 1.00 14.07 155 SER B C 1
ATOM 2658 O O . SER B 1 166 ? 22.506 -19.788 -4.836 1.00 14.83 155 SER B O 1
ATOM 2661 N N . PRO B 1 167 ? 22.301 -17.588 -5.137 1.00 13.46 156 PRO B N 1
ATOM 2662 C CA . PRO B 1 167 ? 23.757 -17.427 -5.250 1.00 12.92 156 PRO B CA 1
ATOM 2663 C C . PRO B 1 167 ? 24.517 -17.819 -3.999 1.00 16.02 156 PRO B C 1
ATOM 2664 O O . PRO B 1 167 ? 25.705 -18.165 -4.073 1.00 17.20 156 PRO B O 1
ATOM 2668 N N . GLY B 1 168 ? 23.857 -17.769 -2.861 1.00 16.21 157 GLY B N 1
ATOM 2669 C CA . GLY B 1 168 ? 24.492 -18.087 -1.585 1.00 16.26 157 GLY B CA 1
ATOM 2670 C C . GLY B 1 168 ? 24.527 -19.573 -1.356 1.00 14.72 157 GLY B C 1
ATOM 2671 O O . GLY B 1 168 ? 25.137 -19.975 -0.329 1.00 17.58 157 GLY B O 1
ATOM 2672 N N . ALA B 1 169 ? 23.919 -20.411 -2.196 1.00 16.95 158 ALA B N 1
ATOM 2673 C CA . ALA B 1 169 ? 23.927 -21.872 -1.978 1.00 14.35 158 ALA B CA 1
ATOM 2674 C C . ALA B 1 169 ? 25.365 -22.360 -1.943 1.00 17.18 158 ALA B C 1
ATOM 2675 O O . ALA B 1 169 ? 26.241 -21.865 -2.648 1.00 19.88 158 ALA B O 1
ATOM 2677 N N . SER B 1 170 ? 25.708 -23.349 -1.089 1.00 21.02 159 SER B N 1
ATOM 2678 C CA . SER B 1 170 ? 27.117 -23.692 -0.938 1.00 23.49 159 SER B CA 1
ATOM 2679 C C . SER B 1 170 ? 27.503 -24.840 -1.845 1.00 22.57 159 SER B C 1
ATOM 2680 O O . SER B 1 170 ? 26.658 -25.495 -2.483 1.00 19.55 159 SER B O 1
ATOM 2683 N N . VAL B 1 171 ? 28.817 -25.075 -1.863 1.00 19.78 160 VAL B N 1
ATOM 2684 C CA . VAL B 1 171 ? 29.287 -26.189 -2.689 1.00 19.09 160 VAL B CA 1
ATOM 2685 C C . VAL B 1 171 ? 28.671 -27.494 -2.225 1.00 15.76 160 VAL B C 1
ATOM 2686 O O . VAL B 1 171 ? 28.210 -28.280 -3.055 1.00 20.37 160 VAL B O 1
ATOM 2690 N N . LYS B 1 172 ? 28.635 -27.730 -0.916 1.00 17.30 161 LYS B N 1
ATOM 2691 C CA . LYS B 1 172 ? 28.005 -28.934 -0.379 1.00 18.17 161 LYS B CA 1
ATOM 2692 C C . LYS B 1 172 ? 26.512 -28.959 -0.681 1.00 18.89 161 LYS B C 1
ATOM 2693 O O . LYS B 1 172 ? 25.943 -29.989 -1.055 1.00 17.64 161 LYS B O 1
ATOM 2699 N N . ASP B 1 173 ? 25.838 -27.811 -0.541 1.00 18.45 162 ASP B N 1
ATOM 2700 C CA . ASP B 1 173 ? 24.429 -27.705 -0.917 1.00 19.02 162 ASP B CA 1
ATOM 2701 C C . ASP B 1 173 ? 24.146 -28.236 -2.320 1.00 17.48 162 ASP B C 1
ATOM 2702 O O . ASP B 1 173 ? 23.264 -29.032 -2.570 1.00 17.31 162 ASP B O 1
ATOM 2707 N N . ILE B 1 174 ? 24.901 -27.782 -3.296 1.00 15.47 163 ILE B N 1
ATOM 2708 C CA . ILE B 1 174 ? 24.715 -28.199 -4.675 1.00 14.02 163 ILE B CA 1
ATOM 2709 C C . ILE B 1 174 ? 25.229 -29.607 -4.892 1.00 16.17 163 ILE B C 1
ATOM 2710 O O . ILE B 1 174 ? 24.633 -30.341 -5.683 1.00 21.16 163 ILE B O 1
ATOM 2715 N N . GLU B 1 175 ? 26.288 -30.042 -4.186 1.00 13.52 164 GLU B N 1
ATOM 2716 C CA . GLU B 1 175 ? 26.748 -31.425 -4.414 1.00 15.42 164 GLU B CA 1
ATOM 2717 C C . GLU B 1 175 ? 25.718 -32.463 -4.011 1.00 16.56 164 GLU B C 1
ATOM 2718 O O . GLU B 1 175 ? 25.673 -33.587 -4.533 1.00 18.29 164 GLU B O 1
ATOM 2724 N N . GLU B 1 176 ? 24.855 -32.140 -3.039 1.00 17.87 165 GLU B N 1
ATOM 2725 C CA . GLU B 1 176 ? 23.902 -33.160 -2.592 1.00 21.82 165 GLU B CA 1
ATOM 2726 C C . GLU B 1 176 ? 23.004 -33.613 -3.732 1.00 23.94 165 GLU B C 1
ATOM 2727 O O . GLU B 1 176 ? 22.526 -34.753 -3.777 1.00 27.53 165 GLU B O 1
ATOM 2733 N N . LYS B 1 177 ? 22.811 -32.691 -4.684 1.00 23.49 166 LYS B N 1
ATOM 2734 C CA . LYS B 1 177 ? 21.991 -33.015 -5.855 1.00 18.64 166 LYS B CA 1
ATOM 2735 C C . LYS B 1 177 ? 22.847 -33.336 -7.077 1.00 15.87 166 LYS B C 1
ATOM 2736 O O . LYS B 1 177 ? 22.464 -34.106 -7.949 1.00 18.02 166 LYS B O 1
ATOM 2742 N N . LEU B 1 178 ? 24.042 -32.731 -7.133 1.00 15.04 167 LEU B N 1
ATOM 2743 C CA . LEU B 1 178 ? 24.862 -32.917 -8.328 1.00 14.89 167 LEU B CA 1
ATOM 2744 C C . LEU B 1 178 ? 25.531 -34.268 -8.379 1.00 16.51 167 LEU B C 1
ATOM 2745 O O . LEU B 1 178 ? 25.567 -34.920 -9.426 1.00 15.76 167 LEU B O 1
ATOM 2750 N N . ILE B 1 179 ? 26.072 -34.705 -7.251 1.00 14.61 168 ILE B N 1
ATOM 2751 C CA . ILE B 1 179 ? 26.854 -35.933 -7.313 1.00 16.77 168 ILE B CA 1
ATOM 2752 C C . ILE B 1 179 ? 26.072 -37.140 -7.807 1.00 16.69 168 ILE B C 1
ATOM 2753 O O . ILE B 1 179 ? 26.648 -37.886 -8.614 1.00 18.08 168 ILE B O 1
ATOM 2758 N N . PRO B 1 180 ? 24.835 -37.383 -7.413 1.00 18.21 169 PRO B N 1
ATOM 2759 C CA . PRO B 1 180 ? 24.152 -38.549 -7.985 1.00 18.21 169 PRO B CA 1
ATOM 2760 C C . PRO B 1 180 ? 23.886 -38.365 -9.481 1.00 19.09 169 PRO B C 1
ATOM 2761 O O . PRO B 1 180 ? 23.517 -39.368 -10.079 1.00 21.64 169 PRO B O 1
ATOM 2765 N N . LEU B 1 181 ? 24.073 -37.187 -10.073 1.00 18.52 170 LEU B N 1
ATOM 2766 C CA . LEU B 1 181 ? 23.909 -36.990 -11.514 1.00 17.14 170 LEU B CA 1
ATOM 2767 C C . LEU B 1 181 ? 25.223 -37.201 -12.259 1.00 17.72 170 LEU B C 1
ATOM 2768 O O . LEU B 1 181 ? 25.163 -37.300 -13.481 1.00 17.36 170 LEU B O 1
ATOM 2773 N N . LEU B 1 182 ? 26.364 -37.258 -11.597 1.00 18.77 171 LEU B N 1
ATOM 2774 C CA . LEU B 1 182 ? 27.651 -37.422 -12.293 1.00 18.18 171 LEU B CA 1
ATOM 2775 C C . LEU B 1 182 ? 27.975 -38.867 -12.656 1.00 20.51 171 LEU B C 1
ATOM 2776 O O . LEU B 1 182 ? 28.799 -39.176 -13.522 1.00 22.52 171 LEU B O 1
#

B-factor: mean 18.56, std 8.48, range [3.43, 77.08]